Protein 3A3J (pdb70)

Sequence (344 aa):
GVTPPQITAQTYVLMDYNSGAILTALNPDQRQYPASLTKMMTSYVVGVALKQGKIHNTDMVTIGESAWGRNFPDSSKMFLDLNTQVSVADLNRGVIVVSGNDATVALAEHISGNVPNFVETMNKYVQQFGLKNTNFTTPHGLDDPNQYSSARDMAIIGAHIIRDLPEEYKIYSEKDFTFNKIKQPNRNGLLWDKTINVDGMKTGHTSQAGYNLVASATTSNNMRLISVVMGVPTYKGREVESKKLLQWGFANFETFKTLEAGKEISEQRVYYGDKNSVKLGAFMDHFITIPKGKQSEVKARYELADKNLQAPLAKGQVIGKVVYALDGKDIASANLQVMNDVGE

InterPro domains:
  IPR001967 Peptidase S11, D-alanyl-D-alanine carboxypeptidase A, N-terminal [PF00768] (29-262)
  IPR012338 Beta-lactamase/transpeptidase-like [G3DSA:3.40.710.10] (15-281)
  IPR012338 Beta-lactamase/transpeptidase-like [SSF56601] (1-282)
  IPR012907 Peptidase S11, D-Ala-D-Ala carboxypeptidase A, C-terminal [PF07943] (282-372)
  IPR012907 Peptidase S11, D-Ala-D-Ala carboxypeptidase A, C-terminal [SM00936] (282-373)
  IPR015956 Penicillin-binding protein, C-terminal domain superfamily [SSF69189] (282-375)
  IPR018044 Peptidase S11, D-alanyl-D-alanine carboxypeptidase A [PR00725] (64-75)
  IPR018044 Peptidase S11, D-alanyl-D-alanine carboxypeptidase A [PR00725] (120-137)
  IPR018044 Peptidase S11, D-alanyl-D-alanine carboxypeptidase A [PR00725] (147-160)
  IPR037167 D-Ala-D-Ala carboxypeptidase, C-terminal domain superfamily [G3DSA:2.60.410.10] (282-372)

Radius of gyration: 23.11 Å; Cα contacts (8 Å, |Δi|>4): 792; chains: 1; bounding box: 43×48×71 Å

B-factor: mean 35.83, std 10.32, range [15.04, 71.47]

Foldseek 3Di:
DDDDDDFQFQWKWKAWLFFRHTPDIDPQQDKDQCFQLLLLLLLVLVLVCCVVVVFHQAAWFAQAVVLALVVVPPDWAQHDHHGGTHGNVQLSLCCFQTVHQSSSQSVLCVRQVGWQRSLVVSVVVCVVLPADRAHDDGSRRDGDPRGIHGNSSSQSSVSCCVVVRVPSLQSFLAQWDADPNDIGGRLLCCSVVPVFAKSYDHWGADPVAGIKGWIWTADPVGGIMIMIGHRRHDSVSRNVSRVSNVCCQVVWKDKAKPAAALDFDDKFAEPDWDDGIFTKGHNHIHMDMGTPPQPVQKDKDWDFVDPGHYDQFDAFAFRTKIFIDGPPHTGDMDTMGTHHGIHD

Secondary structure (DSSP, 8-state):
--PPPP--SSEEEEEETTT--EEEEESTTS-B--GGGHHHHHHHHHHHHHHTTSS-TT-EEE--TTT-GGG-TTS----PPTT-EEEHHHHHHHHHHH--HHHHHHHHHHHHSSHHHHHHHHHHHHHHTT-SS-B-SSSS----TT-BB-HHHHHHHHHHHHHH-HHHHGGGG--EEEETTEEEE-S-GGGG-TTSEEEEEEEEEETTTEEEEEEEEE-TT--EEEEEEEEESSHHHHHHHHHHHHHHHHHHEEEEEEE-TT-EEEEEEEESSSSSEEEEE-SS-EEEEEETT-TTT-EEEEEESSSSEES-B-TT-EEEEEEEEETTEEEEEEEEEE-S-B--

Structure (mmCIF, N/CA/C/O backbone):
data_3A3J
#
_entry.id   3A3J
#
_cell.length_a   41.115
_cell.length_b   52.694
_cell.length_c   201.489
_cell.angle_alpha   90.00
_cell.angle_beta   90.00
_cell.angle_gamma   90.00
#
_symmetry.space_group_name_H-M   'P 21 21 21'
#
loop_
_entity.id
_entity.type
_entity.pdbx_description
1 polymer PBP5
2 non-polymer 'SULFATE ION'
3 water water
#
loop_
_atom_site.group_PDB
_atom_site.id
_atom_site.type_symbol
_atom_site.label_atom_id
_atom_site.label_alt_id
_atom_site.label_comp_id
_atom_site.label_asym_id
_atom_site.label_entity_id
_atom_site.label_seq_id
_atom_site.pdbx_PDB_ins_code
_atom_site.Cartn_x
_atom_site.Cartn_y
_atom_site.Cartn_z
_atom_site.occupancy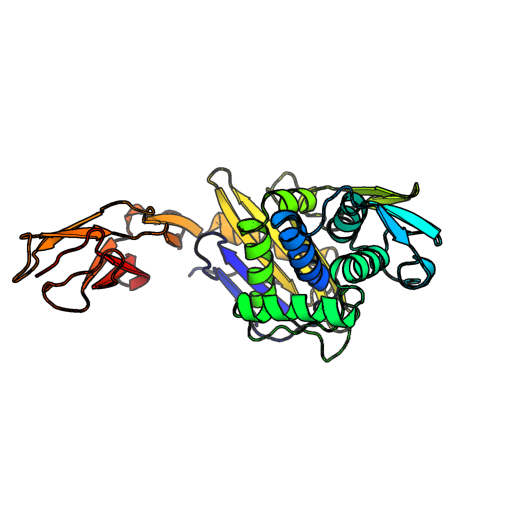
_atom_site.B_iso_or_equiv
_atom_site.auth_seq_id
_atom_site.auth_comp_id
_atom_site.auth_asym_id
_atom_site.auth_atom_id
_atom_site.pdbx_PDB_model_num
ATOM 1 N N . GLY A 1 1 ? 16.039 45.872 42.120 1.00 70.69 30 GLY A N 1
ATOM 2 C CA . GLY A 1 1 ? 16.107 45.348 40.725 1.00 70.19 30 GLY A CA 1
ATOM 3 C C . GLY A 1 1 ? 14.803 44.648 40.375 1.00 70.37 30 GLY A C 1
ATOM 4 O O . GLY A 1 1 ? 14.404 43.687 41.051 1.00 70.97 30 GLY A O 1
ATOM 5 N N . VAL A 1 2 ? 14.125 45.131 39.327 1.00 69.45 31 VAL A N 1
ATOM 6 C CA . VAL A 1 2 ? 12.876 44.533 38.866 1.00 68.07 31 VAL A CA 1
ATOM 7 C C . VAL A 1 2 ? 13.212 43.406 37.910 1.00 67.59 31 VAL A C 1
ATOM 8 O O . VAL A 1 2 ? 14.374 42.987 37.832 1.00 68.16 31 VAL A O 1
ATOM 12 N N . THR A 1 3 ? 12.212 42.907 37.185 1.00 66.03 32 THR A N 1
ATOM 13 C CA . THR A 1 3 ? 12.425 41.774 36.283 1.00 65.26 32 THR A CA 1
ATOM 14 C C . THR A 1 3 ? 13.251 42.171 35.059 1.00 64.06 32 THR A C 1
ATOM 15 O O . THR A 1 3 ? 12.867 43.057 34.297 1.00 64.48 32 THR A O 1
ATOM 19 N N . PRO A 1 4 ? 14.409 41.529 34.891 1.00 62.60 33 PRO A N 1
ATOM 20 C CA . PRO A 1 4 ? 15.200 41.617 33.655 1.00 61.41 33 PRO A CA 1
ATOM 21 C C . PRO A 1 4 ? 14.462 40.962 32.468 1.00 59.19 33 PRO A C 1
ATOM 22 O O . PRO A 1 4 ? 13.737 39.981 32.667 1.00 59.24 33 PRO A O 1
ATOM 26 N N . PRO A 1 5 ? 14.643 41.476 31.234 1.00 57.02 34 PRO A N 1
ATOM 27 C CA . PRO A 1 5 ? 13.917 40.803 30.176 1.00 54.82 34 PRO A CA 1
ATOM 28 C C . PRO A 1 5 ? 14.555 39.468 29.883 1.00 52.71 34 PRO A C 1
ATOM 29 O O . PRO A 1 5 ? 15.659 39.171 30.338 1.00 51.90 34 PRO A O 1
ATOM 33 N N . GLN A 1 6 ? 13.824 38.651 29.154 1.00 51.24 35 GLN A N 1
ATOM 34 C CA . GLN A 1 6 ? 14.329 37.387 28.709 1.00 50.56 35 GLN A CA 1
ATOM 35 C C . GLN A 1 6 ? 14.958 37.589 27.325 1.00 48.27 35 GLN A C 1
ATOM 36 O O . GLN A 1 6 ? 14.288 38.025 26.403 1.00 48.37 35 GLN A O 1
ATOM 42 N N . ILE A 1 7 ? 16.243 37.254 27.192 1.00 46.19 36 ILE A N 1
ATOM 43 C CA . ILE A 1 7 ? 17.084 37.683 26.060 1.00 42.69 36 ILE A CA 1
ATOM 44 C C . ILE A 1 7 ? 17.602 36.441 25.415 1.00 42.06 36 ILE A C 1
ATOM 45 O O . ILE A 1 7 ? 18.099 35.561 26.107 1.00 41.00 36 ILE A O 1
ATOM 50 N N . THR A 1 8 ? 17.452 36.339 24.103 1.00 40.70 37 THR A N 1
ATOM 51 C CA . THR A 1 8 ? 17.969 35.202 23.363 1.00 40.78 37 THR A CA 1
ATOM 52 C C . THR A 1 8 ? 19.404 35.500 22.950 1.00 40.06 37 THR A C 1
ATOM 53 O O . THR A 1 8 ? 19.626 36.149 21.910 1.00 40.89 37 THR A O 1
ATOM 57 N N . ALA A 1 9 ? 20.382 35.090 23.746 1.00 37.79 38 ALA A N 1
ATOM 58 C CA . ALA A 1 9 ? 21.778 35.376 23.389 1.00 37.17 38 ALA A CA 1
ATOM 59 C C . ALA A 1 9 ? 22.658 34.628 24.335 1.00 36.09 38 ALA A C 1
ATOM 60 O O . ALA A 1 9 ? 22.299 34.442 25.484 1.00 36.36 38 ALA A O 1
ATOM 62 N N . GLN A 1 10 ? 23.832 34.222 23.885 1.00 34.91 39 GLN A N 1
ATOM 63 C CA . GLN A 1 10 ? 24.686 33.426 24.736 1.00 33.80 39 GLN A CA 1
ATOM 64 C C . GLN A 1 10 ? 25.204 34.292 25.855 1.00 33.25 39 GLN A C 1
ATOM 65 O O . GLN A 1 10 ? 25.349 33.828 26.977 1.00 34.47 39 GLN A O 1
ATOM 71 N N . THR A 1 11 ? 25.416 35.578 25.578 1.00 30.74 40 THR A N 1
ATOM 72 C CA . THR A 1 11 ? 26.104 36.462 26.486 1.00 29.47 40 THR A CA 1
ATOM 73 C C . THR A 1 11 ? 25.546 37.821 26.163 1.00 28.93 40 THR A C 1
ATOM 74 O O . THR A 1 11 ? 25.189 38.034 25.011 1.00 28.86 40 THR A O 1
ATOM 78 N N . TYR A 1 12 ? 25.496 38.742 27.137 1.00 28.19 41 TYR A N 1
ATOM 79 C CA . TYR A 1 12 ? 25.108 40.095 26.897 1.00 29.24 41 TYR A CA 1
ATOM 80 C C . TYR A 1 12 ? 25.322 40.995 28.090 1.00 30.12 41 TYR A C 1
ATOM 81 O O . TYR A 1 12 ? 25.454 40.548 29.235 1.00 31.29 41 TYR A O 1
ATOM 90 N N . VAL A 1 13 ? 25.321 42.282 27.859 1.00 30.02 42 VAL A N 1
ATOM 91 C CA . VAL A 1 13 ? 25.485 43.161 28.971 1.00 31.53 42 VAL A CA 1
ATOM 92 C C . VAL A 1 13 ? 24.716 44.403 28.568 1.00 30.94 42 VAL A C 1
ATOM 93 O O . VAL A 1 13 ? 24.621 44.688 27.359 1.00 28.61 42 VAL A O 1
ATOM 97 N N . LEU A 1 14 ? 24.140 45.119 29.549 1.00 29.46 43 LEU A N 1
ATOM 98 C CA . LEU A 1 14 ? 23.585 46.428 29.287 1.00 29.21 43 LEU A CA 1
ATOM 99 C C . LEU A 1 14 ? 24.219 47.342 30.339 1.00 31.17 43 LEU A C 1
ATOM 100 O O . LEU A 1 14 ? 24.324 46.927 31.514 1.00 31.82 43 LEU A O 1
ATOM 105 N N . MET A 1 15 ? 24.589 48.579 29.995 1.00 30.75 44 MET A N 1
ATOM 106 C CA . MET A 1 15 ? 25.351 49.373 30.946 1.00 31.09 44 MET A CA 1
ATOM 107 C C . MET A 1 15 ? 25.045 50.826 30.668 1.00 30.87 44 MET A C 1
ATOM 108 O O . MET A 1 15 ? 24.938 51.202 29.515 1.00 32.98 44 MET A O 1
ATOM 113 N N . ASP A 1 16 ? 24.875 51.643 31.697 1.00 29.49 45 ASP A N 1
ATOM 114 C CA . ASP A 1 16 ? 24.734 53.072 31.537 1.00 29.94 45 ASP A CA 1
ATOM 115 C C . ASP A 1 16 ? 26.098 53.645 31.197 1.00 31.02 45 ASP A C 1
ATOM 116 O O . ASP A 1 16 ? 27.084 53.384 31.902 1.00 29.46 45 ASP A O 1
ATOM 121 N N . TYR A 1 17 ? 26.149 54.445 30.138 1.00 31.40 46 TYR A N 1
ATOM 122 C CA . TYR A 1 17 ? 27.423 55.003 29.656 1.00 30.53 46 TYR A CA 1
ATOM 123 C C . TYR A 1 17 ? 28.001 55.943 30.737 1.00 32.45 46 TYR A C 1
ATOM 124 O O . TYR A 1 17 ? 29.220 56.091 30.895 1.00 32.27 46 TYR A O 1
ATOM 133 N N . ASN A 1 18 ? 27.120 56.619 31.466 1.00 33.47 47 ASN A N 1
ATOM 134 C CA . ASN A 1 18 ? 27.602 57.768 32.202 1.00 33.97 47 ASN A CA 1
ATOM 135 C C . ASN A 1 18 ? 28.088 57.387 33.556 1.00 34.23 47 ASN A C 1
ATOM 136 O O . ASN A 1 18 ? 28.986 57.999 34.049 1.00 35.02 47 ASN A O 1
ATOM 141 N N . SER A 1 19 ? 27.584 56.298 34.095 1.00 35.35 48 SER A N 1
ATOM 142 C CA . SER A 1 19 ? 27.859 55.920 35.465 1.00 36.41 48 SER A CA 1
ATOM 143 C C . SER A 1 19 ? 28.601 54.605 35.501 1.00 37.30 48 SER A C 1
ATOM 144 O O . SER A 1 19 ? 29.227 54.273 36.517 1.00 35.85 48 SER A O 1
ATOM 147 N N . GLY A 1 20 ? 28.514 53.846 34.390 1.00 37.23 49 GLY A N 1
ATOM 148 C CA . GLY A 1 20 ? 29.275 52.614 34.208 1.00 35.66 49 GLY A CA 1
ATOM 149 C C . GLY A 1 20 ? 28.563 51.468 34.859 1.00 37.28 49 GLY A C 1
ATOM 150 O O . GLY A 1 20 ? 29.065 50.356 34.903 1.00 38.34 49 GLY A O 1
ATOM 151 N N . ALA A 1 21 ? 27.360 51.696 35.368 1.00 37.58 50 ALA A N 1
ATOM 152 C CA . ALA A 1 21 ? 26.691 50.592 36.088 1.00 38.03 50 ALA A CA 1
ATOM 153 C C . ALA A 1 21 ? 26.110 49.541 35.118 1.00 38.52 50 ALA A C 1
ATOM 154 O O . ALA A 1 21 ? 25.527 49.876 34.088 1.00 37.23 50 ALA A O 1
ATOM 156 N N . ILE A 1 22 ? 26.244 48.276 35.453 1.00 39.70 51 ILE A N 1
ATOM 157 C CA . ILE A 1 22 ? 25.628 47.217 34.657 1.00 40.11 51 ILE A CA 1
ATOM 158 C C . ILE A 1 22 ? 24.180 46.991 35.087 1.00 40.85 51 ILE A C 1
ATOM 159 O O . ILE A 1 22 ? 23.932 46.495 36.169 1.00 41.12 51 ILE A O 1
ATOM 164 N N . LEU A 1 23 ? 23.220 47.371 34.252 1.00 40.85 52 LEU A N 1
ATOM 165 C CA . LEU A 1 23 ? 21.821 47.244 34.590 1.00 39.97 52 LEU A CA 1
ATOM 166 C C . LEU A 1 23 ? 21.320 45.809 34.545 1.00 40.85 52 LEU A C 1
ATOM 167 O O . LEU A 1 23 ? 20.460 45.435 35.334 1.00 40.22 52 LEU A O 1
ATOM 172 N N . THR A 1 24 ? 21.825 45.000 33.613 1.00 40.01 53 THR A N 1
ATOM 173 C CA . THR A 1 24 ? 21.484 43.559 33.563 1.00 38.12 53 THR A CA 1
ATOM 174 C C . THR A 1 24 ? 22.618 42.832 32.786 1.00 37.75 53 THR A C 1
ATOM 175 O O . THR A 1 24 ? 23.373 43.506 32.157 1.00 37.16 53 THR A O 1
ATOM 179 N N . ALA A 1 25 ? 22.802 41.506 32.918 1.00 36.92 54 ALA A N 1
ATOM 180 C CA . ALA A 1 25 ? 23.899 40.810 32.249 1.00 36.16 54 ALA A CA 1
ATOM 181 C C . ALA A 1 25 ? 23.685 39.292 32.272 1.00 35.54 54 ALA A C 1
ATOM 182 O O . ALA A 1 25 ? 23.010 38.772 33.150 1.00 36.33 54 ALA A O 1
ATOM 184 N N . LEU A 1 26 ? 24.249 38.593 31.293 1.00 34.32 55 LEU A N 1
ATOM 185 C CA . LEU A 1 26 ? 24.351 37.136 31.286 1.00 33.93 55 LEU A CA 1
ATOM 186 C C . LEU A 1 26 ? 25.770 36.794 30.788 1.00 34.04 55 LEU A C 1
ATOM 187 O O . LEU A 1 26 ? 26.145 37.227 29.704 1.00 34.84 55 LEU A O 1
ATOM 192 N N . ASN A 1 27 ? 26.564 36.084 31.598 1.00 34.93 56 ASN A N 1
ATOM 193 C CA . ASN A 1 27 ? 27.969 35.738 31.330 1.00 34.06 56 ASN A CA 1
ATOM 194 C C . ASN A 1 27 ? 28.755 36.895 30.747 1.00 32.71 56 ASN A C 1
ATOM 195 O O . ASN A 1 27 ? 29.339 36.762 29.699 1.00 33.03 56 ASN A O 1
ATOM 200 N N . PRO A 1 28 ? 28.778 38.020 31.445 1.00 32.17 57 PRO A N 1
ATOM 201 C CA . PRO A 1 28 ? 29.354 39.213 30.881 1.00 31.50 57 PRO A CA 1
ATOM 202 C C . PRO A 1 28 ? 30.864 39.070 30.636 1.00 32.47 57 PRO A C 1
ATOM 203 O O . PRO A 1 28 ? 31.425 39.869 29.879 1.00 32.24 57 PRO A O 1
ATOM 207 N N . ASP A 1 29 ? 31.512 38.141 31.361 1.00 33.35 58 ASP A N 1
ATOM 208 C CA . ASP A 1 29 ? 32.980 37.976 31.366 1.00 32.81 58 ASP A CA 1
ATOM 209 C C . ASP A 1 29 ? 33.330 36.679 30.650 1.00 33.28 58 ASP A C 1
ATOM 210 O O . ASP A 1 29 ? 34.480 36.365 30.450 1.00 32.03 58 ASP A O 1
ATOM 215 N N . GLN A 1 30 ? 32.339 35.945 30.177 1.00 34.61 59 GLN A N 1
ATOM 216 C CA . GLN A 1 30 ? 32.668 34.759 29.363 1.00 36.05 59 GLN A CA 1
ATOM 217 C C . GLN A 1 30 ? 33.341 35.138 28.015 1.00 35.90 59 GLN A C 1
ATOM 218 O O . GLN A 1 30 ? 32.925 36.084 27.329 1.00 35.10 59 GLN A O 1
ATOM 224 N N . ARG A 1 31 ? 34.405 34.433 27.670 1.00 34.14 60 ARG A N 1
ATOM 225 C CA . ARG A 1 31 ? 35.161 34.754 26.441 1.00 34.88 60 ARG A CA 1
ATOM 226 C C . ARG A 1 31 ? 34.428 34.315 25.142 1.00 33.36 60 ARG A C 1
ATOM 227 O O . ARG A 1 31 ? 33.888 33.205 25.045 1.00 33.69 60 ARG A O 1
ATOM 235 N N . GLN A 1 32 ? 34.435 35.209 24.165 1.00 31.76 61 GLN A N 1
ATOM 236 C CA . GLN A 1 32 ? 33.719 35.041 22.943 1.00 31.41 61 GLN A CA 1
ATOM 237 C C . GLN A 1 32 ? 34.613 35.494 21.794 1.00 30.89 61 GLN A C 1
ATOM 238 O O . GLN A 1 32 ? 35.428 36.420 21.945 1.00 29.99 61 GLN A O 1
ATOM 244 N N . TYR A 1 33 ? 34.441 34.856 20.635 1.00 30.67 62 TYR A N 1
ATOM 245 C CA . TYR A 1 33 ? 35.103 35.319 19.399 1.00 30.48 62 TYR A CA 1
ATOM 246 C C . TYR A 1 33 ? 34.532 36.661 19.010 1.00 29.67 62 TYR A C 1
ATOM 247 O O . TYR A 1 33 ? 33.339 36.763 18.803 1.00 30.12 62 TYR A O 1
ATOM 256 N N . PRO A 1 34 ? 35.364 37.714 18.923 1.00 29.77 63 PRO A N 1
ATOM 257 C CA . PRO A 1 34 ? 34.744 39.037 18.706 1.00 28.49 63 PRO A CA 1
ATOM 258 C C . PRO A 1 34 ? 34.297 39.296 17.265 1.00 28.14 63 PRO A C 1
ATOM 259 O O . PRO A 1 34 ? 33.406 40.156 17.042 1.00 27.96 63 PRO A O 1
ATOM 263 N N . ALA A 1 35 ? 34.942 38.630 16.297 1.00 26.04 64 ALA A N 1
ATOM 264 C CA . ALA A 1 35 ? 34.503 38.705 14.893 1.00 25.12 64 ALA A CA 1
ATOM 265 C C . ALA A 1 35 ? 34.616 40.190 14.582 1.00 24.31 64 ALA A C 1
ATOM 266 O O . ALA A 1 35 ? 35.562 40.802 15.072 1.00 25.50 64 ALA A O 1
ATOM 268 N N . SER A 1 36 ? 33.746 40.784 13.753 1.00 23.09 65 SER A N 1
ATOM 269 C CA . SER A 1 36 ? 33.942 42.207 13.461 1.00 22.39 65 SER A CA 1
ATOM 270 C C . SER A 1 36 ? 33.868 43.233 14.628 1.00 22.25 65 SER A C 1
ATOM 271 O O . SER A 1 36 ? 34.111 44.435 14.417 1.00 22.66 65 SER A O 1
ATOM 274 N N . LEU A 1 37 ? 33.546 42.824 15.858 1.00 21.01 66 LEU A N 1
ATOM 275 C CA . LEU A 1 37 ? 33.555 43.890 16.946 1.00 20.92 66 LEU A CA 1
ATOM 276 C C . LEU A 1 37 ? 35.038 44.249 17.183 1.00 22.16 66 LEU A C 1
ATOM 277 O O . LEU A 1 37 ? 35.400 45.374 17.668 1.00 22.43 66 LEU A O 1
ATOM 282 N N . THR A 1 38 ? 35.929 43.339 16.727 1.00 21.24 67 THR A N 1
ATOM 283 C CA . THR A 1 38 ? 37.397 43.659 16.738 1.00 20.27 67 THR A CA 1
ATOM 284 C C . THR A 1 38 ? 37.677 45.008 16.121 1.00 20.59 67 THR A C 1
ATOM 285 O O . THR A 1 38 ? 38.574 45.779 16.610 1.00 20.70 67 THR A O 1
ATOM 289 N N . LYS A 1 39 ? 36.933 45.331 15.045 1.00 19.70 68 LYS A N 1
ATOM 290 C CA . LYS A 1 39 ? 37.133 46.655 14.360 1.00 20.06 68 LYS A CA 1
ATOM 291 C C . LYS A 1 39 ? 36.898 47.901 15.201 1.00 19.82 68 LYS A C 1
ATOM 292 O O . LYS A 1 39 ? 37.306 49.028 14.819 1.00 20.01 68 LYS A O 1
ATOM 298 N N . MET A 1 40 ? 36.129 47.748 16.273 1.00 20.33 69 MET A N 1
ATOM 299 C CA . MET A 1 40 ? 35.985 48.861 17.239 1.00 21.76 69 MET A CA 1
ATOM 300 C C . MET A 1 40 ? 37.359 49.253 17.859 1.00 18.87 69 MET A C 1
ATOM 301 O O . MET A 1 40 ? 37.694 50.407 17.884 1.00 18.85 69 MET A O 1
ATOM 306 N N . MET A 1 41 ? 38.121 48.269 18.321 1.00 18.83 70 MET A N 1
ATOM 307 C CA . MET A 1 41 ? 39.514 48.541 18.811 1.00 22.26 70 MET A CA 1
ATOM 308 C C . MET A 1 41 ? 40.398 49.123 17.706 1.00 21.35 70 MET A C 1
ATOM 309 O O . MET A 1 41 ? 41.058 50.171 17.857 1.00 22.37 70 MET A O 1
ATOM 314 N N . THR A 1 42 ? 40.350 48.499 16.536 1.00 23.18 71 THR A N 1
ATOM 315 C CA . THR A 1 42 ? 41.095 49.076 15.366 1.00 19.98 71 THR A CA 1
ATOM 316 C C . THR A 1 42 ? 40.778 50.535 15.127 1.00 22.38 71 THR A C 1
ATOM 317 O O . THR A 1 42 ? 41.673 51.374 14.911 1.00 21.02 71 THR A O 1
ATOM 321 N N . SER A 1 43 ? 39.480 50.875 15.109 1.00 23.68 72 SER A N 1
ATOM 322 C CA . SER A 1 43 ? 39.097 52.307 14.944 1.00 24.56 72 SER A CA 1
ATOM 323 C C . SER A 1 43 ? 39.488 53.172 16.152 1.00 22.72 72 SER A C 1
ATOM 324 O O . SER A 1 43 ? 39.715 54.366 16.013 1.00 23.20 72 SER A O 1
ATOM 327 N N . TYR A 1 44 ? 39.481 52.583 17.338 1.00 23.39 73 TYR A N 1
ATOM 328 C CA . TYR A 1 44 ? 40.001 53.287 18.528 1.00 23.97 73 TYR A CA 1
ATOM 329 C C . TYR A 1 44 ? 41.486 53.731 18.273 1.00 24.35 73 TYR A C 1
ATOM 330 O O . TYR A 1 44 ? 41.796 54.945 18.250 1.00 25.14 73 TYR A O 1
ATOM 339 N N . VAL A 1 45 ? 42.350 52.767 17.929 1.00 24.59 74 VAL A N 1
ATOM 340 C CA . VAL A 1 45 ? 43.797 53.104 17.527 1.00 22.87 74 VAL A CA 1
ATOM 341 C C . VAL A 1 45 ? 43.849 54.196 16.472 1.00 24.17 74 VAL A C 1
ATOM 342 O O . VAL A 1 45 ? 44.462 55.226 16.687 1.00 22.95 74 VAL A O 1
ATOM 346 N N . VAL A 1 46 ? 43.101 54.020 15.366 1.00 25.18 75 VAL A N 1
ATOM 347 C CA . VAL A 1 46 ? 43.080 55.021 14.282 1.00 25.90 75 VAL A CA 1
ATOM 348 C C . VAL A 1 46 ? 42.592 56.354 14.823 1.00 26.69 75 VAL A C 1
ATOM 349 O O . VAL A 1 46 ? 43.142 57.422 14.525 1.00 27.96 75 VAL A O 1
ATOM 353 N N . GLY A 1 47 ? 41.532 56.318 15.619 1.00 27.16 76 GLY A N 1
ATOM 354 C CA . GLY A 1 47 ? 40.986 57.596 16.077 1.00 27.45 76 GLY A CA 1
ATOM 355 C C . GLY A 1 47 ? 41.917 58.337 17.040 1.00 27.00 76 GLY A C 1
ATOM 356 O O . GLY A 1 47 ? 42.093 59.541 16.954 1.00 24.45 76 GLY A O 1
ATOM 357 N N . VAL A 1 48 ? 42.547 57.608 17.941 1.00 28.87 77 VAL A N 1
ATOM 358 C CA . VAL A 1 48 ? 43.589 58.265 18.778 1.00 31.47 77 VAL A CA 1
ATOM 359 C C . VAL A 1 48 ? 44.782 58.801 17.959 1.00 32.66 77 VAL A C 1
ATOM 360 O O . VAL A 1 48 ? 45.278 59.923 18.188 1.00 33.59 77 VAL A O 1
ATOM 364 N N . ALA A 1 49 ? 45.226 58.027 16.970 1.00 33.02 78 ALA A N 1
ATOM 365 C CA . ALA A 1 49 ? 46.316 58.492 16.129 1.00 31.68 78 ALA A CA 1
ATOM 366 C C . ALA A 1 49 ? 45.946 59.791 15.395 1.00 31.73 78 ALA A C 1
ATOM 367 O O . ALA A 1 49 ? 46.786 60.693 15.308 1.00 31.30 78 ALA A O 1
ATOM 369 N N . LEU A 1 50 ? 44.709 59.891 14.878 1.00 30.15 79 LEU A N 1
ATOM 370 C CA . LEU A 1 50 ? 44.207 61.144 14.286 1.00 31.05 79 LEU A CA 1
ATOM 371 C C . LEU A 1 50 ? 44.103 62.260 15.317 1.00 32.15 79 LEU A C 1
ATOM 372 O O . LEU A 1 50 ? 44.357 63.410 15.020 1.00 32.77 79 LEU A O 1
ATOM 377 N N . LYS A 1 51 ? 43.658 61.916 16.521 1.00 33.97 80 LYS A N 1
ATOM 378 C CA . LYS A 1 51 ? 43.508 62.907 17.566 1.00 34.82 80 LYS A CA 1
ATOM 379 C C . LYS A 1 51 ? 44.872 63.470 17.977 1.00 35.87 80 LYS A C 1
ATOM 380 O O . LYS A 1 51 ? 45.021 64.679 18.172 1.00 35.30 80 LYS A O 1
ATOM 386 N N . GLN A 1 52 ? 45.881 62.598 18.101 1.00 35.04 81 GLN A N 1
ATOM 387 C CA . GLN A 1 52 ? 47.218 63.080 18.453 1.00 34.32 81 GLN A CA 1
ATOM 388 C C . GLN A 1 52 ? 48.017 63.678 17.334 1.00 35.64 81 GLN A C 1
ATOM 389 O O . GLN A 1 52 ? 49.164 63.993 17.565 1.00 37.27 81 GLN A O 1
ATOM 395 N N . GLY A 1 53 ? 47.466 63.790 16.123 1.00 36.40 82 GLY A N 1
ATOM 396 C CA . GLY A 1 53 ? 48.210 64.367 14.976 1.00 37.26 82 GLY A CA 1
ATOM 397 C C . GLY A 1 53 ? 49.280 63.464 14.336 1.00 38.04 82 GLY A C 1
ATOM 398 O O . GLY A 1 53 ? 50.041 63.900 13.478 1.00 39.86 82 GLY A O 1
ATOM 399 N N . LYS A 1 54 ? 49.324 62.196 14.710 1.00 36.58 83 LYS A N 1
ATOM 400 C CA . LYS A 1 54 ? 50.312 61.276 14.183 1.00 35.17 83 LYS A CA 1
ATOM 401 C C . LYS A 1 54 ? 49.929 60.770 12.792 1.00 35.54 83 LYS A C 1
ATOM 402 O O . LYS A 1 54 ? 50.759 60.198 12.085 1.00 33.40 83 LYS A O 1
ATOM 408 N N . ILE A 1 55 ? 48.670 60.960 12.391 1.00 33.76 84 ILE A N 1
ATOM 409 C CA . ILE A 1 55 ? 48.312 60.688 11.027 1.00 32.40 84 ILE A CA 1
ATOM 410 C C . ILE A 1 55 ? 47.241 61.730 10.807 1.00 33.78 84 ILE A C 1
ATOM 411 O O . ILE A 1 55 ? 46.771 62.354 11.778 1.00 33.32 84 ILE A O 1
ATOM 416 N N . HIS A 1 56 ? 46.889 61.939 9.545 1.00 33.96 85 HIS A N 1
ATOM 417 C CA . HIS A 1 56 ? 45.890 62.925 9.154 1.00 34.63 85 HIS A CA 1
ATOM 418 C C . HIS A 1 56 ? 44.885 62.266 8.265 1.00 34.74 85 HIS A C 1
ATOM 419 O O . HIS A 1 56 ? 45.215 61.305 7.600 1.00 34.10 85 HIS A O 1
ATOM 426 N N . ASN A 1 57 ? 43.626 62.708 8.321 1.00 36.18 86 ASN A N 1
ATOM 427 C CA . ASN A 1 57 ? 42.627 62.133 7.429 1.00 36.46 86 ASN A CA 1
ATOM 428 C C . ASN A 1 57 ? 43.015 62.264 5.954 1.00 37.07 86 ASN A C 1
ATOM 429 O O . ASN A 1 57 ? 42.570 61.503 5.110 1.00 38.03 86 ASN A O 1
ATOM 434 N N . THR A 1 58 ? 43.763 63.295 5.630 1.00 37.74 87 THR A N 1
ATOM 435 C CA . THR A 1 58 ? 44.183 63.497 4.252 1.00 38.37 87 THR A CA 1
ATOM 436 C C . THR A 1 58 ? 45.391 62.629 3.867 1.00 38.28 87 THR A C 1
ATOM 437 O O . THR A 1 58 ? 45.783 62.606 2.697 1.00 38.71 87 THR A O 1
ATOM 441 N N . ASP A 1 59 ? 45.959 61.855 4.784 1.00 35.83 88 ASP A N 1
ATOM 442 C CA . ASP A 1 59 ? 47.002 60.965 4.286 1.00 35.05 88 ASP A CA 1
ATOM 443 C C . ASP A 1 59 ? 46.484 60.082 3.136 1.00 33.90 88 ASP A C 1
ATOM 444 O O . ASP A 1 59 ? 45.445 59.487 3.241 1.00 34.17 88 ASP A O 1
ATOM 449 N N . MET A 1 60 ? 47.240 60.009 2.048 1.00 33.90 89 MET A N 1
ATOM 450 C CA . MET A 1 60 ? 46.924 59.128 0.908 1.00 33.21 89 MET A CA 1
ATOM 451 C C . MET A 1 60 ? 47.741 57.898 1.148 1.00 32.63 89 MET A C 1
ATOM 452 O O . MET A 1 60 ? 48.968 58.000 1.320 1.00 33.38 89 MET A O 1
ATOM 457 N N . VAL A 1 61 ? 47.084 56.751 1.227 1.00 30.77 90 VAL A N 1
ATOM 458 C CA . VAL A 1 61 ? 47.749 55.511 1.528 1.00 29.86 90 VAL A CA 1
ATOM 459 C C . VAL A 1 61 ? 47.767 54.652 0.255 1.00 30.69 90 VAL A C 1
ATOM 460 O O . VAL A 1 61 ? 46.723 54.500 -0.407 1.00 29.28 90 VAL A O 1
ATOM 464 N N . THR A 1 62 ? 48.916 54.038 -0.053 1.00 30.54 91 THR A N 1
ATOM 465 C CA . THR A 1 62 ? 49.060 53.216 -1.288 1.00 30.17 91 THR A CA 1
ATOM 466 C C . THR A 1 62 ? 48.584 51.835 -1.080 1.00 28.35 91 THR A C 1
ATOM 467 O O . THR A 1 62 ? 49.019 51.202 -0.173 1.00 27.99 91 THR A O 1
ATOM 471 N N . ILE A 1 63 ? 47.679 51.344 -1.904 1.00 28.68 92 ILE A N 1
ATOM 472 C CA . ILE A 1 63 ? 47.220 49.987 -1.728 1.00 26.96 92 ILE A CA 1
ATOM 473 C C . ILE A 1 63 ? 48.200 49.024 -2.469 1.00 28.58 92 ILE A C 1
ATOM 474 O O . ILE A 1 63 ? 48.393 49.144 -3.683 1.00 29.66 92 ILE A O 1
ATOM 479 N N . GLY A 1 64 ? 48.749 48.023 -1.800 1.00 28.82 93 GLY A N 1
ATOM 480 C CA . GLY A 1 64 ? 49.653 47.091 -2.471 1.00 29.65 93 GLY A CA 1
ATOM 481 C C . GLY A 1 64 ? 49.062 45.752 -2.195 1.00 30.02 93 GLY A C 1
ATOM 482 O O . GLY A 1 64 ? 47.943 45.699 -1.677 1.00 31.05 93 GLY A O 1
ATOM 483 N N . GLU A 1 65 ? 49.742 44.668 -2.539 1.00 29.26 94 GLU A N 1
ATOM 484 C CA . GLU A 1 65 ? 49.095 43.334 -2.411 1.00 31.13 94 GLU A CA 1
ATOM 485 C C . GLU A 1 65 ? 48.475 42.918 -1.018 1.00 31.56 94 GLU A C 1
ATOM 486 O O . GLU A 1 65 ? 47.626 42.028 -0.956 1.00 31.87 94 GLU A O 1
ATOM 492 N N . SER A 1 66 ? 48.896 43.481 0.100 1.00 31.78 95 SER A N 1
ATOM 493 C CA . SER A 1 66 ? 48.342 42.934 1.387 1.00 32.43 95 SER A CA 1
ATOM 494 C C . SER A 1 66 ? 47.034 43.672 1.755 1.00 32.01 95 SER A C 1
ATOM 495 O O . SER A 1 66 ? 46.174 43.112 2.368 1.00 33.64 95 SER A O 1
ATOM 498 N N . ALA A 1 67 ? 46.870 44.906 1.308 1.00 31.26 96 ALA A N 1
ATOM 499 C CA . ALA A 1 67 ? 45.612 45.632 1.498 1.00 31.75 96 ALA A CA 1
ATOM 500 C C . ALA A 1 67 ? 44.572 45.416 0.361 1.00 31.26 96 ALA A C 1
ATOM 501 O O . ALA A 1 67 ? 43.430 45.849 0.458 1.00 30.12 96 ALA A O 1
ATOM 503 N N . TRP A 1 68 ? 44.971 44.703 -0.684 1.00 30.56 97 TRP A N 1
ATOM 504 C CA . TRP A 1 68 ? 44.173 44.509 -1.881 1.00 30.45 97 TRP A CA 1
ATOM 505 C C . TRP A 1 68 ? 42.870 43.767 -1.630 1.00 29.03 97 TRP A C 1
ATOM 506 O O . TRP A 1 68 ? 42.884 42.699 -1.091 1.00 29.97 97 TRP A O 1
ATOM 517 N N . GLY A 1 69 ? 41.730 44.304 -2.043 1.00 29.19 98 GLY A N 1
ATOM 518 C CA . GLY A 1 69 ? 40.457 43.577 -1.834 1.00 29.81 98 GLY A CA 1
ATOM 519 C C . GLY A 1 69 ? 40.526 42.093 -2.175 1.00 31.01 98 GLY A C 1
ATOM 520 O O . GLY A 1 69 ? 39.909 41.253 -1.485 1.00 30.42 98 GLY A O 1
ATOM 521 N N . ARG A 1 70 ? 41.316 41.729 -3.202 1.00 32.02 99 ARG A N 1
ATOM 522 C CA . ARG A 1 70 ? 41.399 40.326 -3.570 1.00 32.74 99 ARG A CA 1
ATOM 523 C C . ARG A 1 70 ? 41.789 39.400 -2.438 1.00 33.40 99 ARG A C 1
ATOM 524 O O . ARG A 1 70 ? 41.409 38.241 -2.467 1.00 34.13 99 ARG A O 1
ATOM 532 N N . ASN A 1 71 ? 42.541 39.847 -1.435 1.00 34.09 100 ASN A N 1
ATOM 533 C CA . ASN A 1 71 ? 42.819 38.890 -0.359 1.00 37.05 100 ASN A CA 1
ATOM 534 C C . ASN A 1 71 ? 41.709 38.679 0.633 1.00 36.30 100 ASN A C 1
ATOM 535 O O . ASN A 1 71 ? 41.962 38.072 1.626 1.00 37.18 100 ASN A O 1
ATOM 540 N N . PHE A 1 72 ? 40.526 39.233 0.422 1.00 34.64 101 PHE A N 1
ATOM 541 C CA . PHE A 1 72 ? 39.452 39.059 1.379 1.00 35.01 101 PHE A CA 1
ATOM 542 C C . PHE A 1 72 ? 38.242 38.601 0.597 1.00 36.58 101 PHE A C 1
ATOM 543 O O . PHE A 1 72 ? 37.232 39.329 0.474 1.00 36.58 101 PHE A O 1
ATOM 551 N N . PRO A 1 73 ? 38.368 37.419 -0.013 1.00 37.21 102 PRO A N 1
ATOM 552 C CA . PRO A 1 73 ? 37.414 36.962 -0.992 1.00 37.63 102 PRO A CA 1
ATOM 553 C C . PRO A 1 73 ? 35.952 36.720 -0.471 1.00 38.63 102 PRO A C 1
ATOM 554 O O . PRO A 1 73 ? 34.986 37.056 -1.200 1.00 40.28 102 PRO A O 1
ATOM 558 N N . ASP A 1 74 ? 35.803 36.093 0.698 1.00 36.80 103 ASP A N 1
ATOM 559 C CA . ASP A 1 74 ? 34.489 35.712 1.236 1.00 36.86 103 ASP A CA 1
ATOM 560 C C . ASP A 1 74 ? 34.204 36.572 2.508 1.00 35.05 103 ASP A C 1
ATOM 561 O O . ASP A 1 74 ? 33.703 36.036 3.450 1.00 35.71 103 ASP A O 1
ATOM 566 N N . SER A 1 75 ? 34.575 37.857 2.579 1.00 32.81 104 SER A N 1
ATOM 567 C CA . SER A 1 75 ? 34.383 38.546 3.850 1.00 31.32 104 SER A CA 1
ATOM 568 C C . SER A 1 75 ? 34.264 40.006 3.519 1.00 32.01 104 SER A C 1
ATOM 569 O O . SER A 1 75 ? 34.472 40.399 2.365 1.00 33.20 104 SER A O 1
ATOM 572 N N . SER A 1 76 ? 33.928 40.821 4.502 1.00 31.55 105 SER A N 1
ATOM 573 C CA . SER A 1 76 ? 33.542 42.169 4.199 1.00 31.73 105 SER A CA 1
ATOM 574 C C . SER A 1 76 ? 34.694 43.063 3.811 1.00 30.22 105 SER A C 1
ATOM 575 O O . SER A 1 76 ? 35.832 42.942 4.283 1.00 29.96 105 SER A O 1
ATOM 578 N N . LYS A 1 77 ? 34.394 44.018 2.954 1.00 30.32 106 LYS A N 1
ATOM 579 C CA . LYS A 1 77 ? 35.463 44.707 2.332 1.00 29.75 106 LYS A CA 1
ATOM 580 C C . LYS A 1 77 ? 34.965 45.978 1.737 1.00 29.23 106 LYS A C 1
ATOM 581 O O . LYS A 1 77 ? 33.754 46.112 1.395 1.00 30.04 106 LYS A O 1
ATOM 587 N N . MET A 1 78 ? 35.882 46.904 1.589 1.00 25.54 107 MET A N 1
ATOM 588 C CA . MET A 1 78 ? 35.560 48.139 0.946 1.00 26.44 107 MET A CA 1
ATOM 589 C C . MET A 1 78 ? 35.927 48.174 -0.573 1.00 27.04 107 MET A C 1
ATOM 590 O O . MET A 1 78 ? 35.657 49.134 -1.270 1.00 24.12 107 MET A O 1
ATOM 595 N N . PHE A 1 79 ? 36.460 47.062 -1.071 1.00 28.58 108 PHE A N 1
ATOM 596 C CA . PHE A 1 79 ? 36.942 46.944 -2.480 1.00 29.30 108 PHE A CA 1
ATOM 597 C C . PHE A 1 79 ? 38.115 47.808 -2.896 1.00 29.64 108 PHE A C 1
ATOM 598 O O . PHE A 1 79 ? 38.031 48.483 -3.923 1.00 30.78 108 PHE A O 1
ATOM 606 N N . LEU A 1 80 ? 39.217 47.749 -2.118 1.00 28.63 109 LEU A N 1
ATOM 607 C CA . LEU A 1 80 ? 40.466 48.511 -2.413 1.00 28.35 109 LEU A CA 1
ATOM 608 C C . LEU A 1 80 ? 41.184 47.843 -3.575 1.00 27.06 109 LEU A C 1
ATOM 609 O O . LEU A 1 80 ? 41.450 46.634 -3.510 1.00 25.95 109 LEU A O 1
ATOM 614 N N . ASP A 1 81 ? 41.460 48.602 -4.626 1.00 27.70 110 ASP A N 1
ATOM 615 C CA . ASP A 1 81 ? 42.169 48.033 -5.816 1.00 29.16 110 ASP A CA 1
ATOM 616 C C . ASP A 1 81 ? 43.681 48.245 -5.731 1.00 29.45 110 ASP A C 1
ATOM 617 O O . ASP A 1 81 ? 44.165 49.255 -5.211 1.00 28.22 110 ASP A O 1
ATOM 622 N N . LEU A 1 82 ? 44.413 47.264 -6.234 1.00 31.56 111 LEU A N 1
ATOM 623 C CA . LEU A 1 82 ? 45.857 47.249 -6.203 1.00 32.70 111 LEU A CA 1
ATOM 624 C C . LEU A 1 82 ? 46.377 48.499 -6.873 1.00 33.36 111 LEU A C 1
ATOM 625 O O . LEU A 1 82 ? 45.837 48.966 -7.859 1.00 34.20 111 LEU A O 1
ATOM 630 N N . ASN A 1 83 ? 47.368 49.110 -6.276 1.00 34.70 112 ASN A N 1
ATOM 631 C CA . ASN A 1 83 ? 48.048 50.242 -6.901 1.00 36.09 112 ASN A CA 1
ATOM 632 C C . ASN A 1 83 ? 47.224 51.506 -6.983 1.00 36.41 112 ASN A C 1
ATOM 633 O O . ASN A 1 83 ? 47.461 52.347 -7.838 1.00 37.23 112 ASN A O 1
ATOM 638 N N . THR A 1 84 ? 46.252 51.681 -6.095 1.00 35.59 113 THR A N 1
ATOM 639 C CA . THR A 1 84 ? 45.613 52.957 -5.991 1.00 34.07 113 THR A CA 1
ATOM 640 C C . THR A 1 84 ? 46.063 53.635 -4.702 1.00 34.35 113 THR A C 1
ATOM 641 O O . THR A 1 84 ? 46.706 53.048 -3.853 1.00 33.69 113 THR A O 1
ATOM 645 N N . GLN A 1 85 ? 45.713 54.890 -4.586 1.00 34.80 114 GLN A N 1
ATOM 646 C CA . GLN A 1 85 ? 45.980 55.682 -3.424 1.00 36.60 114 GLN A CA 1
ATOM 647 C C . GLN A 1 85 ? 44.649 56.067 -2.786 1.00 35.65 114 GLN A C 1
ATOM 648 O O . GLN A 1 85 ? 43.751 56.501 -3.511 1.00 34.41 114 GLN A O 1
ATOM 654 N N . VAL A 1 86 ? 44.525 55.889 -1.457 1.00 34.91 115 VAL A N 1
ATOM 655 C CA . VAL A 1 86 ? 43.219 56.057 -0.738 1.00 32.95 115 VAL A CA 1
ATOM 656 C C . VAL A 1 86 ? 43.390 56.814 0.576 1.00 32.38 115 VAL A C 1
ATOM 657 O O . VAL A 1 86 ? 44.255 56.466 1.374 1.00 32.48 115 VAL A O 1
ATOM 661 N N . SER A 1 87 ? 42.550 57.817 0.825 1.00 30.50 116 SER A N 1
ATOM 662 C CA . SER A 1 87 ? 42.724 58.620 2.026 1.00 30.30 116 SER A CA 1
ATOM 663 C C . SER A 1 87 ? 42.390 57.861 3.328 1.00 29.15 116 SER A C 1
ATOM 664 O O . SER A 1 87 ? 41.608 56.903 3.372 1.00 28.95 116 SER A O 1
ATOM 667 N N . VAL A 1 88 ? 43.038 58.286 4.392 1.00 28.84 117 VAL A N 1
ATOM 668 C CA . VAL A 1 88 ? 42.800 57.718 5.695 1.00 27.80 117 VAL A CA 1
ATOM 669 C C . VAL A 1 88 ? 41.302 57.919 6.050 1.00 27.19 117 VAL A C 1
ATOM 670 O O . VAL A 1 88 ? 40.669 57.001 6.551 1.00 27.27 117 VAL A O 1
ATOM 674 N N . ALA A 1 89 ? 40.727 59.072 5.726 1.00 28.14 118 ALA A N 1
ATOM 675 C CA . ALA A 1 89 ? 39.239 59.292 5.926 1.00 29.07 118 ALA A CA 1
ATOM 676 C C . ALA A 1 89 ? 38.429 58.166 5.268 1.00 28.70 118 ALA A C 1
ATOM 677 O O . ALA A 1 89 ? 37.622 57.511 5.915 1.00 29.68 118 ALA A O 1
ATOM 679 N N . ASP A 1 90 ? 38.694 57.858 3.996 1.00 28.75 119 ASP A N 1
ATOM 680 C CA . ASP A 1 90 ? 37.924 56.776 3.358 1.00 27.74 119 ASP A CA 1
ATOM 681 C C . ASP A 1 90 ? 38.171 55.503 4.019 1.00 27.00 119 ASP A C 1
ATOM 682 O O . ASP A 1 90 ? 37.238 54.707 4.233 1.00 27.40 119 ASP A O 1
ATOM 687 N N . LEU A 1 91 ? 39.433 55.240 4.353 1.00 25.81 120 LEU A N 1
ATOM 688 C CA . LEU A 1 91 ? 39.733 53.926 4.911 1.00 25.18 120 LEU A CA 1
ATOM 689 C C . LEU A 1 91 ? 39.001 53.693 6.241 1.00 23.68 120 LEU A C 1
ATOM 690 O O . LEU A 1 91 ? 38.469 52.667 6.500 1.00 22.28 120 LEU A O 1
ATOM 695 N N . ASN A 1 92 ? 39.094 54.665 7.108 1.00 23.93 121 ASN A N 1
ATOM 696 C CA . ASN A 1 92 ? 38.485 54.632 8.427 1.00 24.96 121 ASN A CA 1
ATOM 697 C C . ASN A 1 92 ? 36.928 54.561 8.330 1.00 26.15 121 ASN A C 1
ATOM 698 O O . ASN A 1 92 ? 36.285 53.665 8.910 1.00 26.29 121 ASN A O 1
ATOM 703 N N . ARG A 1 93 ? 36.363 55.413 7.479 1.00 27.38 122 ARG A N 1
ATOM 704 C CA . ARG A 1 93 ? 34.934 55.312 7.178 1.00 29.65 122 ARG A CA 1
ATOM 705 C C . ARG A 1 93 ? 34.642 53.896 6.725 1.00 28.50 122 ARG A C 1
ATOM 706 O O . ARG A 1 93 ? 33.697 53.262 7.223 1.00 30.05 122 ARG A O 1
ATOM 714 N N . GLY A 1 94 ? 35.490 53.305 5.878 1.00 27.65 123 GLY A N 1
ATOM 715 C CA . GLY A 1 94 ? 35.176 51.958 5.412 1.00 25.82 123 GLY A CA 1
ATOM 716 C C . GLY A 1 94 ? 35.241 50.894 6.492 1.00 26.11 123 GLY A C 1
ATOM 717 O O . GLY A 1 94 ? 34.497 49.904 6.456 1.00 27.49 123 GLY A O 1
ATOM 718 N N . VAL A 1 95 ? 36.244 50.985 7.378 1.00 24.83 124 VAL A N 1
ATOM 719 C CA . VAL A 1 95 ? 36.296 50.104 8.558 1.00 23.44 124 VAL A CA 1
ATOM 720 C C . VAL A 1 95 ? 35.039 50.312 9.443 1.00 23.55 124 VAL A C 1
ATOM 721 O O . VAL A 1 95 ? 34.426 49.374 9.857 1.00 21.45 124 VAL A O 1
ATOM 725 N N . ILE A 1 96 ? 34.750 51.564 9.768 1.00 23.44 125 ILE A N 1
ATOM 726 C CA . ILE A 1 96 ? 33.649 51.884 10.673 1.00 26.43 125 ILE A CA 1
ATOM 727 C C . ILE A 1 96 ? 32.241 51.555 10.102 1.00 26.85 125 ILE A C 1
ATOM 728 O O . ILE A 1 96 ? 31.554 50.765 10.691 1.00 27.31 125 ILE A O 1
ATOM 733 N N . VAL A 1 97 ? 31.892 52.063 8.910 1.00 27.84 126 VAL A N 1
ATOM 734 C CA . VAL A 1 97 ? 30.535 51.806 8.295 1.00 26.67 126 VAL A CA 1
ATOM 735 C C . VAL A 1 97 ? 30.353 50.413 7.719 1.00 27.30 126 VAL A C 1
ATOM 736 O O . VAL A 1 97 ? 29.323 49.775 7.987 1.00 28.59 126 VAL A O 1
ATOM 740 N N . VAL A 1 98 ? 31.343 49.869 6.996 1.00 26.09 127 VAL A N 1
ATOM 741 C CA . VAL A 1 98 ? 31.104 48.577 6.352 1.00 26.04 127 VAL A CA 1
ATOM 742 C C . VAL A 1 98 ? 32.060 47.489 6.732 1.00 26.37 127 VAL A C 1
ATOM 743 O O . VAL A 1 98 ? 32.156 46.512 6.026 1.00 25.52 127 VAL A O 1
ATOM 747 N N . SER A 1 99 ? 32.806 47.677 7.824 1.00 27.16 128 SER A N 1
ATOM 748 C CA . SER A 1 99 ? 33.695 46.632 8.321 1.00 26.40 128 SER A CA 1
ATOM 749 C C . SER A 1 99 ? 34.686 46.158 7.245 1.00 24.34 128 SER A C 1
ATOM 750 O O . SER A 1 99 ? 34.854 44.950 7.030 1.00 21.21 128 SER A O 1
ATOM 753 N N . GLY A 1 100 ? 35.255 47.103 6.498 1.00 24.72 129 GLY A N 1
ATOM 754 C CA . GLY A 1 100 ? 36.124 46.667 5.346 1.00 25.83 129 GLY A CA 1
ATOM 755 C C . GLY A 1 100 ? 37.398 45.974 5.820 1.00 23.94 129 GLY A C 1
ATOM 756 O O . GLY A 1 100 ? 38.201 46.599 6.468 1.00 24.19 129 GLY A O 1
ATOM 757 N N . ASN A 1 101 ? 37.561 44.694 5.526 1.00 24.51 130 ASN A N 1
ATOM 758 C CA . ASN A 1 101 ? 38.785 43.941 5.987 1.00 26.02 130 ASN A CA 1
ATOM 759 C C . ASN A 1 101 ? 40.104 44.428 5.353 1.00 26.62 130 ASN A C 1
ATOM 760 O O . ASN A 1 101 ? 41.189 44.501 6.012 1.00 25.65 130 ASN A O 1
ATOM 765 N N . ASP A 1 102 ? 39.965 44.783 4.076 1.00 26.33 131 ASP A N 1
ATOM 766 C CA . ASP A 1 102 ? 41.056 45.312 3.291 1.00 26.68 131 ASP A CA 1
ATOM 767 C C . ASP A 1 102 ? 41.391 46.673 3.863 1.00 26.67 131 ASP A C 1
ATOM 768 O O . ASP A 1 102 ? 42.574 46.997 4.049 1.00 27.03 131 ASP A O 1
ATOM 773 N N . ALA A 1 103 ? 40.376 47.461 4.207 1.00 25.32 132 ALA A N 1
ATOM 774 C CA . ALA A 1 103 ? 40.660 48.783 4.832 1.00 23.84 132 ALA A CA 1
ATOM 775 C C . ALA A 1 103 ? 41.393 48.680 6.149 1.00 24.37 132 ALA A C 1
ATOM 776 O O . ALA A 1 103 ? 42.153 49.578 6.452 1.00 24.36 132 ALA A O 1
ATOM 778 N N . THR A 1 104 ? 41.165 47.626 6.946 1.00 22.49 133 THR A N 1
ATOM 779 C CA . THR A 1 104 ? 41.825 47.598 8.216 1.00 24.58 133 THR A CA 1
ATOM 780 C C . THR A 1 104 ? 43.361 47.283 8.067 1.00 26.19 133 THR A C 1
ATOM 781 O O . THR A 1 104 ? 44.234 47.805 8.830 1.00 25.85 133 THR A O 1
ATOM 785 N N . VAL A 1 105 ? 43.676 46.383 7.136 1.00 25.31 134 VAL A N 1
ATOM 786 C CA . VAL A 1 105 ? 45.057 46.068 6.832 1.00 24.80 134 VAL A CA 1
ATOM 787 C C . VAL A 1 105 ? 45.732 47.320 6.288 1.00 26.92 134 VAL A C 1
ATOM 788 O O . VAL A 1 105 ? 46.819 47.698 6.773 1.00 27.19 134 VAL A O 1
ATOM 792 N N . ALA A 1 106 ? 45.080 48.008 5.333 1.00 25.14 135 ALA A N 1
ATOM 793 C CA . ALA A 1 106 ? 45.653 49.236 4.850 1.00 25.85 135 ALA A CA 1
ATOM 794 C C . ALA A 1 106 ? 45.969 50.213 5.990 1.00 27.86 135 ALA A C 1
ATOM 795 O O . ALA A 1 106 ? 47.051 50.883 5.964 1.00 27.58 135 ALA A O 1
ATOM 797 N N . LEU A 1 107 ? 45.013 50.401 6.914 1.00 27.33 136 LEU A N 1
ATOM 798 C CA . LEU A 1 107 ? 45.269 51.325 8.064 1.00 27.96 136 LEU A CA 1
ATOM 799 C C . LEU A 1 107 ? 46.347 50.812 9.035 1.00 26.63 136 LEU A C 1
ATOM 800 O O . LEU A 1 107 ? 47.176 51.561 9.471 1.00 27.24 136 LEU A O 1
ATOM 805 N N . ALA A 1 108 ? 46.275 49.555 9.420 1.00 26.58 137 ALA A N 1
ATOM 806 C CA . ALA A 1 108 ? 47.244 49.025 10.294 1.00 28.55 137 ALA A CA 1
ATOM 807 C C . ALA A 1 108 ? 48.688 49.296 9.763 1.00 29.95 137 ALA A C 1
ATOM 808 O O . ALA A 1 108 ? 49.600 49.697 10.550 1.00 30.95 137 ALA A O 1
ATOM 810 N N . GLU A 1 109 ? 48.905 49.000 8.480 1.00 29.65 138 GLU A N 1
ATOM 811 C CA . GLU A 1 109 ? 50.219 49.217 7.854 1.00 29.65 138 GLU A CA 1
ATOM 812 C C . GLU A 1 109 ? 50.546 50.691 7.770 1.00 30.33 138 GLU A C 1
ATOM 813 O O . GLU A 1 109 ? 51.687 51.094 7.990 1.00 30.59 138 GLU A O 1
ATOM 819 N N . HIS A 1 110 ? 49.581 51.532 7.474 1.00 29.31 139 HIS A N 1
ATOM 820 C CA . HIS A 1 110 ? 49.940 52.947 7.423 1.00 29.43 139 HIS A CA 1
ATOM 821 C C . HIS A 1 110 ? 50.374 53.514 8.800 1.00 29.14 139 HIS A C 1
ATOM 822 O O . HIS A 1 110 ? 51.213 54.424 8.862 1.00 29.16 139 HIS A O 1
ATOM 829 N N . ILE A 1 111 ? 49.770 53.004 9.885 1.00 28.41 140 ILE A N 1
ATOM 830 C CA . ILE A 1 111 ? 49.952 53.567 11.221 1.00 27.25 140 ILE A CA 1
ATOM 831 C C . ILE A 1 111 ?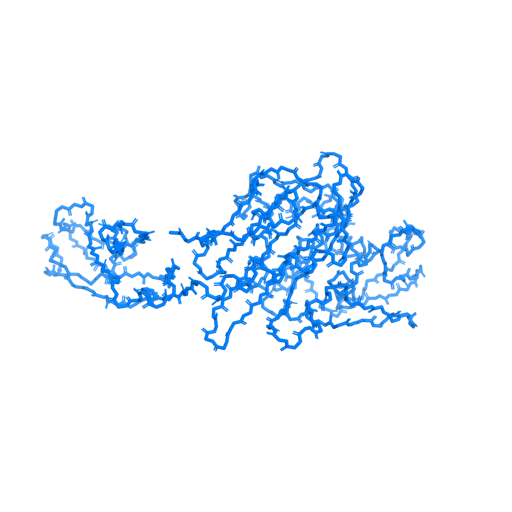 51.155 52.872 11.832 1.00 28.33 140 ILE A C 1
ATOM 832 O O . ILE A 1 111 ? 51.985 53.511 12.431 1.00 29.89 140 ILE A O 1
ATOM 837 N N . SER A 1 112 ? 51.241 51.566 11.692 1.00 28.55 141 SER A N 1
ATOM 838 C CA . SER A 1 112 ? 52.305 50.850 12.390 1.00 31.16 141 SER A CA 1
ATOM 839 C C . SER A 1 112 ? 53.417 50.228 11.531 1.00 31.22 141 SER A C 1
ATOM 840 O O . SER A 1 112 ? 54.293 49.589 12.081 1.00 32.74 141 SER A O 1
ATOM 843 N N . GLY A 1 113 ? 53.362 50.423 10.218 1.00 31.01 142 GLY A N 1
ATOM 844 C CA . GLY A 1 113 ? 54.356 49.892 9.304 1.00 31.83 142 GLY A CA 1
ATOM 845 C C . GLY A 1 113 ? 54.075 48.445 8.925 1.00 32.34 142 GLY A C 1
ATOM 846 O O . GLY A 1 113 ? 54.255 48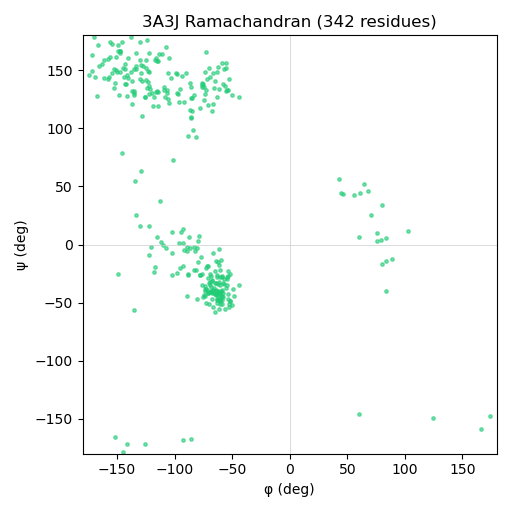.044 7.737 1.00 34.14 142 GLY A O 1
ATOM 847 N N . ASN A 1 114 ? 53.641 47.648 9.893 1.00 30.26 143 ASN A N 1
ATOM 848 C CA . ASN A 1 114 ? 53.080 46.375 9.533 1.00 31.53 143 ASN A CA 1
ATOM 849 C C . ASN A 1 114 ? 51.895 45.953 10.468 1.00 31.16 143 ASN A C 1
ATOM 850 O O . ASN A 1 114 ? 51.576 46.684 11.405 1.00 30.44 143 ASN A O 1
ATOM 855 N N . VAL A 1 115 ? 51.303 44.779 10.255 1.00 29.86 144 VAL A N 1
ATOM 856 C CA . VAL A 1 115 ? 50.101 44.387 10.994 1.00 29.92 144 VAL A CA 1
ATOM 857 C C . VAL A 1 115 ? 50.397 43.834 12.400 1.00 29.77 144 VAL A C 1
ATOM 858 O O . VAL A 1 115 ? 49.722 44.223 13.380 1.00 30.52 144 VAL A O 1
ATOM 862 N N . PRO A 1 116 ? 51.378 42.917 12.513 1.00 28.58 145 PRO A N 1
ATOM 863 C CA . PRO A 1 116 ? 51.701 42.470 13.888 1.00 28.73 145 PRO A CA 1
ATOM 864 C C . PRO A 1 116 ? 52.031 43.654 14.843 1.00 27.33 145 PRO A C 1
ATOM 865 O O . PRO A 1 116 ? 51.662 43.626 16.005 1.00 28.14 145 PRO A O 1
ATOM 869 N N . ASN A 1 117 ? 52.668 44.706 14.366 1.00 26.02 146 ASN A N 1
ATOM 870 C CA . ASN A 1 117 ? 53.026 45.758 15.292 1.00 24.85 146 ASN A CA 1
ATOM 871 C C . ASN A 1 117 ? 51.753 46.546 15.670 1.00 26.84 146 ASN A C 1
ATOM 872 O O . ASN A 1 117 ? 51.559 46.914 16.839 1.00 28.34 146 ASN A O 1
ATOM 877 N N . PHE A 1 118 ? 50.870 46.785 14.684 1.00 27.06 147 PHE A N 1
ATOM 878 C CA . PHE A 1 118 ? 49.641 47.514 14.934 1.00 27.21 147 PHE A CA 1
ATOM 879 C C . PHE A 1 118 ? 48.788 46.811 15.959 1.00 25.80 147 PHE A C 1
ATOM 880 O O . PHE A 1 118 ? 48.197 47.451 16.797 1.00 25.77 147 PHE A O 1
ATOM 888 N N . VAL A 1 119 ? 48.729 45.502 15.856 1.00 25.47 148 VAL A N 1
ATOM 889 C CA . VAL A 1 119 ? 47.918 44.695 16.690 1.00 28.07 148 VAL A CA 1
ATOM 890 C C . VAL A 1 119 ? 48.371 44.903 18.155 1.00 30.88 148 VAL A C 1
ATOM 891 O O . VAL A 1 119 ? 47.589 44.720 19.106 1.00 30.82 148 VAL A O 1
ATOM 895 N N . GLU A 1 120 ? 49.661 45.249 18.328 1.00 31.80 149 GLU A N 1
ATOM 896 C CA . GLU A 1 120 ? 50.247 45.313 19.643 1.00 32.12 149 GLU A CA 1
ATOM 897 C C . GLU A 1 120 ? 49.767 46.598 20.318 1.00 31.65 149 GLU A C 1
ATOM 898 O O . GLU A 1 120 ? 49.590 46.618 21.532 1.00 32.53 149 GLU A O 1
ATOM 904 N N . THR A 1 121 ? 49.590 47.661 19.527 1.00 31.36 150 THR A N 1
ATOM 905 C CA . THR A 1 121 ? 48.922 48.864 19.993 1.00 32.11 150 THR A CA 1
ATOM 906 C C . THR A 1 121 ? 47.463 48.607 20.438 1.00 31.88 150 THR A C 1
ATOM 907 O O . THR A 1 121 ? 46.983 49.226 21.414 1.00 33.67 150 THR A O 1
ATOM 911 N N . MET A 1 122 ? 46.786 47.690 19.756 1.00 29.54 151 MET A N 1
ATOM 912 C CA . MET A 1 122 ? 45.439 47.319 20.076 1.00 28.61 151 MET A CA 1
ATOM 913 C C . MET A 1 122 ? 45.516 46.739 21.454 1.00 29.20 151 MET A C 1
ATOM 914 O O . MET A 1 122 ? 44.654 47.006 22.299 1.00 27.98 151 MET A O 1
ATOM 919 N N . ASN A 1 123 ? 46.546 45.910 21.675 1.00 29.79 152 ASN A N 1
ATOM 920 C CA . ASN A 1 123 ? 46.651 45.203 22.961 1.00 29.63 152 ASN A CA 1
ATOM 921 C C . ASN A 1 123 ? 47.183 46.152 24.032 1.00 28.99 152 ASN A C 1
ATOM 922 O O . ASN A 1 123 ? 46.863 45.997 25.155 1.00 28.34 152 ASN A O 1
ATOM 927 N N . LYS A 1 124 ? 47.926 47.169 23.632 1.00 30.51 153 LYS A N 1
ATOM 928 C CA . LYS A 1 124 ? 48.298 48.218 24.564 1.00 31.88 153 LYS A CA 1
ATOM 929 C C . LYS A 1 124 ? 46.980 48.699 25.183 1.00 32.46 153 LYS A C 1
ATOM 930 O O . LYS A 1 124 ? 46.860 48.734 26.398 1.00 33.13 153 LYS A O 1
ATOM 936 N N . TYR A 1 125 ? 45.995 49.075 24.337 1.00 31.32 154 TYR A N 1
ATOM 937 C CA . TYR A 1 125 ? 44.784 49.756 24.832 1.00 28.72 154 TYR A CA 1
ATOM 938 C C . TYR A 1 125 ? 43.929 48.793 25.645 1.00 26.64 154 TYR A C 1
ATOM 939 O O . TYR A 1 125 ? 43.175 49.192 26.513 1.00 27.06 154 TYR A O 1
ATOM 948 N N . VAL A 1 126 ? 44.061 47.526 25.360 1.00 26.47 155 VAL A N 1
ATOM 949 C CA . VAL A 1 126 ? 43.368 46.495 26.118 1.00 27.46 155 VAL A CA 1
ATOM 950 C C . VAL A 1 126 ? 43.808 46.643 27.603 1.00 29.85 155 VAL A C 1
ATOM 951 O O . VAL A 1 126 ? 42.963 46.504 28.538 1.00 29.99 155 VAL A O 1
ATOM 955 N N . GLN A 1 127 ? 45.113 46.889 27.810 1.00 30.74 156 GLN A N 1
ATOM 956 C CA . GLN A 1 127 ? 45.728 46.991 29.176 1.00 31.58 156 GLN A CA 1
ATOM 957 C C . GLN A 1 127 ? 45.323 48.296 29.734 1.00 31.44 156 GLN A C 1
ATOM 958 O O . GLN A 1 127 ? 44.944 48.441 30.911 1.00 32.52 156 GLN A O 1
ATOM 964 N N . GLN A 1 128 ? 45.442 49.292 28.898 1.00 29.67 157 GLN A N 1
ATOM 965 C CA . GLN A 1 128 ? 45.198 50.591 29.389 1.00 30.52 157 GLN A CA 1
ATOM 966 C C . GLN A 1 128 ? 43.698 50.772 29.760 1.00 32.50 157 GLN A C 1
ATOM 967 O O . GLN A 1 128 ? 43.405 51.539 30.657 1.00 33.42 157 GLN A O 1
ATOM 973 N N . PHE A 1 129 ? 42.757 50.091 29.077 1.00 32.16 158 PHE A N 1
ATOM 974 C CA . PHE A 1 129 ? 41.317 50.165 29.447 1.00 31.33 158 PHE A CA 1
ATOM 975 C C . PHE A 1 129 ? 41.023 49.309 30.667 1.00 31.41 158 PHE A C 1
ATOM 976 O O . PHE A 1 129 ? 39.919 49.375 31.195 1.00 31.21 158 PHE A O 1
ATOM 984 N N . GLY A 1 130 ? 41.962 48.464 31.099 1.00 31.12 159 GLY A N 1
ATOM 985 C CA . GLY A 1 130 ? 41.686 47.594 32.250 1.00 30.24 159 GLY A CA 1
ATOM 986 C C . GLY A 1 130 ? 40.885 46.325 32.034 1.00 31.30 159 GLY A C 1
ATOM 987 O O . GLY A 1 130 ? 40.189 45.850 32.949 1.00 32.05 159 GLY A O 1
ATOM 988 N N . LEU A 1 131 ? 41.051 45.695 30.873 1.00 31.10 160 LEU A N 1
ATOM 989 C CA . LEU A 1 131 ? 40.247 44.550 30.466 1.00 30.16 160 LEU A CA 1
ATOM 990 C C . LEU A 1 131 ? 40.955 43.274 30.726 1.00 30.77 160 LEU A C 1
ATOM 991 O O . LEU A 1 131 ? 42.147 43.185 30.494 1.00 31.52 160 LEU A O 1
ATOM 996 N N . LYS A 1 132 ? 40.209 42.233 31.049 1.00 31.17 161 LYS A N 1
ATOM 997 C CA . LYS A 1 132 ? 40.792 41.063 31.632 1.00 31.60 161 LYS A CA 1
ATOM 998 C C . LYS A 1 132 ? 40.455 39.886 30.751 1.00 32.09 161 LYS A C 1
ATOM 999 O O . LYS A 1 132 ? 40.991 38.792 30.882 1.00 31.21 161 LYS A O 1
ATOM 1005 N N . ASN A 1 133 ? 39.579 40.118 29.775 1.00 31.55 162 ASN A N 1
ATOM 1006 C CA . ASN A 1 133 ? 39.075 39.035 28.994 1.00 30.89 162 ASN A CA 1
ATOM 1007 C C . ASN A 1 133 ? 39.088 39.304 27.481 1.00 31.45 162 ASN A C 1
ATOM 1008 O O . ASN A 1 133 ? 38.285 38.727 26.719 1.00 30.40 162 ASN A O 1
ATOM 1013 N N . THR A 1 134 ? 39.982 40.186 27.075 1.00 30.21 163 THR A N 1
ATOM 1014 C CA . THR A 1 134 ? 40.181 40.472 25.701 1.00 30.09 163 THR A CA 1
ATOM 1015 C C . THR A 1 134 ? 41.601 40.248 25.200 1.00 30.26 163 THR A C 1
ATOM 1016 O O . THR A 1 134 ? 42.561 40.683 25.859 1.00 29.21 163 THR A O 1
ATOM 1020 N N . ASN A 1 135 ? 41.764 39.630 24.013 1.00 29.21 164 ASN A N 1
ATOM 1021 C CA . ASN A 1 135 ? 43.081 39.631 23.366 1.00 29.50 164 ASN A CA 1
ATOM 1022 C C . ASN A 1 135 ? 42.953 39.629 21.835 1.00 29.46 164 ASN A C 1
ATOM 1023 O O . ASN A 1 135 ? 42.280 38.794 21.279 1.00 28.89 164 ASN A O 1
ATOM 1028 N N . PHE A 1 136 ? 43.627 40.544 21.170 1.00 29.91 165 PHE A N 1
ATOM 1029 C CA . PHE A 1 136 ? 43.530 40.627 19.716 1.00 30.19 165 PHE A CA 1
ATOM 1030 C C . PHE A 1 136 ? 44.762 40.025 19.054 1.00 31.22 165 PHE A C 1
ATOM 1031 O O . PHE A 1 136 ? 45.898 40.187 19.528 1.00 31.16 165 PHE A O 1
ATOM 1039 N N . THR A 1 137 ? 44.530 39.371 17.925 1.00 32.00 166 THR A N 1
ATOM 1040 C CA . THR A 1 137 ? 45.622 38.878 17.080 1.00 31.63 166 THR A CA 1
ATOM 1041 C C . THR A 1 137 ? 45.575 39.484 15.669 1.00 31.02 166 THR A C 1
ATOM 1042 O O . THR A 1 137 ? 46.448 39.205 14.909 1.00 31.83 166 THR A O 1
ATOM 1046 N N . THR A 1 138 ? 44.579 40.326 15.324 1.00 30.65 167 THR A N 1
ATOM 1047 C CA . THR A 1 138 ? 44.355 40.799 13.958 1.00 28.18 167 THR A CA 1
ATOM 1048 C C . THR A 1 138 ? 43.727 42.140 14.068 1.00 28.27 167 THR A C 1
ATOM 1049 O O . THR A 1 138 ? 43.144 42.468 15.096 1.00 28.72 167 THR A O 1
ATOM 1053 N N . PRO A 1 139 ? 43.784 42.927 12.986 1.00 28.02 168 PRO A N 1
ATOM 1054 C CA . PRO A 1 139 ? 43.031 44.178 13.047 1.00 26.53 168 PRO A CA 1
ATOM 1055 C C . PRO A 1 139 ? 41.547 44.031 12.546 1.00 27.13 168 PRO A C 1
ATOM 1056 O O . PRO A 1 139 ? 40.753 44.993 12.665 1.00 25.32 168 PRO A O 1
ATOM 1060 N N . HIS A 1 140 ? 41.159 42.829 12.085 1.00 25.70 169 HIS A N 1
ATOM 1061 C CA . HIS A 1 140 ? 39.842 42.671 11.514 1.00 25.24 169 HIS A CA 1
ATOM 1062 C C . HIS A 1 140 ? 38.927 41.712 12.229 1.00 25.78 169 HIS A C 1
ATOM 1063 O O . HIS A 1 140 ? 37.738 41.773 11.999 1.00 25.40 169 HIS A O 1
ATOM 1070 N N . GLY A 1 141 ? 39.454 40.745 12.984 1.00 25.96 170 GLY A N 1
ATOM 1071 C CA . GLY A 1 141 ? 38.595 39.883 13.789 1.00 27.14 170 GLY A CA 1
ATOM 1072 C C . GLY A 1 141 ? 38.344 38.486 13.233 1.00 30.02 170 GLY A C 1
ATOM 1073 O O . GLY A 1 141 ? 37.492 37.750 13.732 1.00 29.14 170 GLY A O 1
ATOM 1074 N N . LEU A 1 142 ? 39.102 38.093 12.201 1.00 30.95 171 LEU A N 1
ATOM 1075 C CA . LEU A 1 142 ? 38.978 36.784 11.626 1.00 31.26 171 LEU A CA 1
ATOM 1076 C C . LEU A 1 142 ? 39.229 35.816 12.753 1.00 30.89 171 LEU A C 1
ATOM 1077 O O . LEU A 1 142 ? 40.156 35.983 13.520 1.00 29.67 171 LEU A O 1
ATOM 1082 N N . ASP A 1 143 ? 38.444 34.760 12.822 1.00 30.87 172 ASP A N 1
ATOM 1083 C CA . ASP A 1 143 ? 38.410 33.963 14.019 1.00 31.83 172 ASP A CA 1
ATOM 1084 C C . ASP A 1 143 ? 39.748 33.320 14.287 1.00 32.58 172 ASP A C 1
ATOM 1085 O O . ASP A 1 143 ? 40.431 32.890 13.379 1.00 33.43 172 ASP A O 1
ATOM 1090 N N . ASP A 1 144 ? 40.060 33.127 15.540 1.00 32.80 173 ASP A N 1
ATOM 1091 C CA . ASP A 1 144 ? 41.357 32.583 15.936 1.00 35.42 173 ASP A CA 1
ATOM 1092 C C . ASP A 1 144 ? 41.202 32.208 17.428 1.00 36.25 173 ASP A C 1
ATOM 1093 O O . ASP A 1 144 ? 40.774 33.035 18.223 1.00 36.20 173 ASP A O 1
ATOM 1098 N N . PRO A 1 145 ? 41.532 30.963 17.828 1.00 37.07 174 PRO A N 1
ATOM 1099 C CA . PRO A 1 145 ? 41.168 30.776 19.261 1.00 37.13 174 PRO A CA 1
ATOM 1100 C C . PRO A 1 145 ? 41.965 31.626 20.275 1.00 37.29 174 PRO A C 1
ATOM 1101 O O . PRO A 1 145 ? 41.619 31.656 21.449 1.00 38.82 174 PRO A O 1
ATOM 1105 N N . ASN A 1 146 ? 42.992 32.335 19.835 1.00 37.12 175 ASN A N 1
ATOM 1106 C CA . ASN A 1 146 ? 43.776 33.178 20.723 1.00 36.39 175 ASN A CA 1
ATOM 1107 C C . ASN A 1 146 ? 43.243 34.602 20.736 1.00 35.35 175 ASN A C 1
ATOM 1108 O O . ASN A 1 146 ? 43.808 35.529 21.382 1.00 34.11 175 ASN A O 1
ATOM 1113 N N . GLN A 1 147 ? 42.170 34.793 19.976 1.00 34.02 176 GLN A N 1
ATOM 1114 C CA . GLN A 1 147 ? 41.580 36.110 19.847 1.00 32.76 176 GLN A CA 1
ATOM 1115 C C . GLN A 1 147 ? 40.135 36.093 20.358 1.00 33.02 176 GLN A C 1
ATOM 1116 O O . GLN A 1 147 ? 39.285 35.327 19.840 1.00 31.12 176 GLN A O 1
ATOM 1122 N N . TYR A 1 148 ? 39.862 36.903 21.403 1.00 31.18 177 TYR A N 1
ATOM 1123 C CA . TYR A 1 148 ? 38.618 36.757 22.192 1.00 29.55 177 TYR A CA 1
ATOM 1124 C C . TYR A 1 148 ? 38.330 38.086 22.850 1.00 28.59 177 TYR A C 1
ATOM 1125 O O . TYR A 1 148 ? 39.206 38.983 22.943 1.00 28.06 177 TYR A O 1
ATOM 1134 N N . SER A 1 149 ? 37.080 38.240 23.265 1.00 26.14 178 SER A N 1
ATOM 1135 C CA . SER A 1 149 ? 36.714 39.396 24.040 1.00 26.82 178 SER A CA 1
ATOM 1136 C C . SER A 1 149 ? 35.560 38.914 24.866 1.00 26.60 178 SER A C 1
ATOM 1137 O O . SER A 1 149 ? 35.262 37.684 24.939 1.00 27.22 178 SER A O 1
ATOM 1140 N N . SER A 1 150 ? 34.864 39.865 25.447 1.00 27.22 179 SER A N 1
ATOM 1141 C CA . SER A 1 150 ? 33.639 39.535 26.209 1.00 26.26 179 SER A CA 1
ATOM 1142 C C . SER A 1 150 ? 32.649 40.711 26.109 1.00 25.35 179 SER A C 1
ATOM 1143 O O . SER A 1 150 ? 33.020 41.852 25.721 1.00 26.17 179 SER A O 1
ATOM 1146 N N . ALA A 1 151 ? 31.394 40.457 26.515 1.00 27.33 180 ALA A N 1
ATOM 1147 C CA . ALA A 1 151 ? 30.347 41.446 26.426 1.00 26.49 180 ALA A CA 1
ATOM 1148 C C . ALA A 1 151 ? 30.725 42.662 27.210 1.00 26.16 180 ALA A C 1
ATOM 1149 O O . ALA A 1 151 ? 30.590 43.792 26.740 1.00 27.20 180 ALA A O 1
ATOM 1151 N N . ARG A 1 152 ? 31.247 42.462 28.422 1.00 26.09 181 ARG A N 1
ATOM 1152 C CA . ARG A 1 152 ? 31.596 43.629 29.279 1.00 25.95 181 ARG A CA 1
ATOM 1153 C C . ARG A 1 152 ? 32.795 44.382 28.708 1.00 25.18 181 ARG A C 1
ATOM 1154 O O . ARG A 1 152 ? 32.845 45.615 28.719 1.00 26.03 181 ARG A O 1
ATOM 1162 N N . ASP A 1 153 ? 33.798 43.647 28.222 1.00 25.51 182 ASP A N 1
ATOM 1163 C CA . ASP A 1 153 ? 35.017 44.312 27.630 1.00 25.70 182 ASP A CA 1
ATOM 1164 C C . ASP A 1 153 ? 34.627 45.105 26.385 1.00 24.05 182 ASP A C 1
ATOM 1165 O O . ASP A 1 153 ? 35.045 46.298 26.158 1.00 24.04 182 ASP A O 1
ATOM 1170 N N . MET A 1 154 ? 33.721 44.507 25.618 1.00 23.65 183 MET A N 1
ATOM 1171 C CA . MET A 1 154 ? 33.222 45.291 24.408 1.00 23.90 183 MET A CA 1
ATOM 1172 C C . MET A 1 154 ? 32.364 46.477 24.824 1.00 22.55 183 MET A C 1
ATOM 1173 O O . MET A 1 154 ? 32.375 47.518 24.179 1.00 23.61 183 MET A O 1
ATOM 1178 N N . ALA A 1 155 ? 31.617 46.360 25.926 1.00 22.71 184 ALA A N 1
ATOM 1179 C CA . ALA A 1 155 ? 30.918 47.588 26.397 1.00 23.33 184 ALA A CA 1
ATOM 1180 C C . ALA A 1 155 ? 31.934 48.632 26.800 1.00 22.81 184 ALA A C 1
ATOM 1181 O O . ALA A 1 155 ? 31.791 49.843 26.527 1.00 23.49 184 ALA A O 1
ATOM 1183 N N . ILE A 1 156 ? 32.988 48.179 27.481 1.00 24.84 185 ILE A N 1
ATOM 1184 C CA . ILE A 1 156 ? 34.024 49.157 27.945 1.00 24.10 185 ILE A CA 1
ATOM 1185 C C . ILE A 1 156 ? 34.704 49.809 26.760 1.00 21.04 185 ILE A C 1
ATOM 1186 O O . ILE A 1 156 ? 34.857 51.056 26.682 1.00 20.05 185 ILE A O 1
ATOM 1191 N N . ILE A 1 157 ? 34.985 49.003 25.739 1.00 22.29 186 ILE A N 1
ATOM 1192 C CA . ILE A 1 157 ? 35.665 49.554 24.503 1.00 22.48 186 ILE A CA 1
ATOM 1193 C C . ILE A 1 157 ? 34.757 50.526 23.828 1.00 21.26 186 ILE A C 1
ATOM 1194 O O . ILE A 1 157 ? 35.167 51.623 23.416 1.00 21.85 186 ILE A O 1
ATOM 1199 N N . GLY A 1 158 ? 33.477 50.185 23.736 1.00 23.12 187 GLY A N 1
ATOM 1200 C CA . GLY A 1 158 ? 32.578 51.148 22.974 1.00 22.64 187 GLY A CA 1
ATOM 1201 C C . GLY A 1 158 ? 32.452 52.417 23.819 1.00 23.62 187 GLY A C 1
ATOM 1202 O O . GLY A 1 158 ? 32.401 53.528 23.298 1.00 24.01 187 GLY A O 1
ATOM 1203 N N . ALA A 1 159 ? 32.438 52.309 25.146 1.00 23.16 188 ALA A N 1
ATOM 1204 C CA . ALA A 1 159 ? 32.330 53.633 25.916 1.00 23.72 188 ALA A CA 1
ATOM 1205 C C . ALA A 1 159 ? 33.506 54.553 25.684 1.00 22.77 188 ALA A C 1
ATOM 1206 O O . ALA A 1 159 ? 33.393 55.814 25.633 1.00 23.33 188 ALA A O 1
ATOM 1208 N N . HIS A 1 160 ? 34.688 53.933 25.516 1.00 24.72 189 HIS A N 1
ATOM 1209 C CA . HIS A 1 160 ? 35.930 54.722 25.274 1.00 22.51 189 HIS A CA 1
ATOM 1210 C C . HIS A 1 160 ? 35.901 55.369 23.933 1.00 23.29 189 HIS A C 1
ATOM 1211 O O . HIS A 1 160 ? 36.342 56.492 23.772 1.00 23.03 189 HIS A O 1
ATOM 1218 N N . ILE A 1 161 ? 35.409 54.651 22.914 1.00 23.54 190 ILE A N 1
ATOM 1219 C CA . ILE A 1 161 ? 35.190 55.361 21.648 1.00 23.54 190 ILE A CA 1
ATOM 1220 C C . ILE A 1 161 ? 34.236 56.537 21.790 1.00 23.33 190 ILE A C 1
ATOM 1221 O O . ILE A 1 161 ? 34.486 57.651 21.292 1.00 24.51 190 ILE A O 1
ATOM 1226 N N . ILE A 1 162 ? 33.076 56.293 22.387 1.00 24.27 191 ILE A N 1
ATOM 1227 C CA . ILE A 1 162 ? 32.132 57.394 22.528 1.00 24.98 191 ILE A CA 1
ATOM 1228 C C . ILE A 1 162 ? 32.744 58.523 23.357 1.00 25.65 191 ILE A C 1
ATOM 1229 O O . ILE A 1 162 ? 32.650 59.699 23.025 1.00 24.82 191 ILE A O 1
ATOM 1234 N N . ARG A 1 163 ? 33.367 58.138 24.455 1.00 26.02 192 ARG A N 1
ATOM 1235 C CA . ARG A 1 163 ? 33.955 59.159 25.387 1.00 27.19 192 ARG A CA 1
ATOM 1236 C C . ARG A 1 163 ? 35.251 59.832 24.820 1.00 26.21 192 ARG A C 1
ATOM 1237 O O . ARG A 1 163 ? 35.362 61.042 24.762 1.00 26.10 192 ARG A O 1
ATOM 1245 N N . ASP A 1 164 ? 36.220 59.043 24.367 1.00 27.50 193 ASP A N 1
ATOM 1246 C CA . ASP A 1 164 ? 37.567 59.632 23.889 1.00 27.59 193 ASP A CA 1
ATOM 1247 C C . ASP A 1 164 ? 37.576 60.183 22.472 1.00 29.38 193 ASP A C 1
ATOM 1248 O O . ASP A 1 164 ? 38.394 61.039 22.165 1.00 30.57 193 ASP A O 1
ATOM 1253 N N . LEU A 1 165 ? 36.637 59.742 21.631 1.00 29.91 194 LEU A N 1
ATOM 1254 C CA . LEU A 1 165 ? 36.648 59.992 20.179 1.00 31.73 194 LEU A CA 1
ATOM 1255 C C . LEU A 1 165 ? 35.273 60.445 19.643 1.00 33.25 194 LEU A C 1
ATOM 1256 O O . LEU A 1 165 ? 34.733 59.827 18.720 1.00 33.00 194 LEU A O 1
ATOM 1261 N N . PRO A 1 166 ? 34.701 61.517 20.227 1.00 34.42 195 PRO A N 1
ATOM 1262 C CA . PRO A 1 166 ? 33.353 61.965 19.852 1.00 35.09 195 PRO A CA 1
ATOM 1263 C C . PRO A 1 166 ? 33.244 62.278 18.359 1.00 36.63 195 PRO A C 1
ATOM 1264 O O . PRO A 1 166 ? 32.222 62.058 17.727 1.00 36.65 195 PRO A O 1
ATOM 1268 N N . GLU A 1 167 ? 34.290 62.786 17.762 1.00 37.50 196 GLU A N 1
ATOM 1269 C CA . GLU A 1 167 ? 34.183 63.152 16.379 1.00 39.01 196 GLU A CA 1
ATOM 1270 C C . GLU A 1 167 ? 34.157 61.854 15.549 1.00 38.87 196 GLU A C 1
ATOM 1271 O O . GLU A 1 167 ? 33.317 61.683 14.647 1.00 41.01 196 GLU A O 1
ATOM 1277 N N . GLU A 1 168 ? 35.016 60.912 15.870 1.00 37.39 197 GLU A N 1
ATOM 1278 C CA . GLU A 1 168 ? 35.017 59.647 15.156 1.00 36.42 197 GLU A CA 1
ATOM 1279 C C . GLU A 1 168 ? 33.658 58.922 15.368 1.00 35.19 197 GLU A C 1
ATOM 1280 O O . GLU A 1 168 ? 33.111 58.389 14.419 1.00 32.91 197 GLU A O 1
ATOM 1286 N N . TYR A 1 169 ? 33.105 58.936 16.598 1.00 32.49 198 TYR A N 1
ATOM 1287 C CA . TYR A 1 169 ? 31.905 58.138 16.908 1.00 30.86 198 TYR A CA 1
ATOM 1288 C C . TYR A 1 169 ? 30.686 58.500 16.005 1.00 31.20 198 TYR A C 1
ATOM 1289 O O . TYR A 1 169 ? 29.817 57.661 15.734 1.00 31.11 198 TYR A O 1
ATOM 1298 N N . LYS A 1 170 ? 30.653 59.744 15.534 1.00 30.14 199 LYS A N 1
ATOM 1299 C CA . LYS A 1 170 ? 29.620 60.207 14.659 1.00 31.41 199 LYS A CA 1
ATOM 1300 C C . LYS A 1 170 ? 29.563 59.378 13.374 1.00 30.62 199 LYS A C 1
ATOM 1301 O O . LYS A 1 170 ? 28.518 59.247 12.772 1.00 30.20 199 LYS A O 1
ATOM 1307 N N . ILE A 1 171 ? 30.689 58.805 12.986 1.00 28.67 200 ILE A N 1
ATOM 1308 C CA . ILE A 1 171 ? 30.758 58.101 11.747 1.00 27.17 200 ILE A CA 1
ATOM 1309 C C . ILE A 1 171 ? 29.957 56.797 11.874 1.00 27.18 200 ILE A C 1
ATOM 1310 O O . ILE A 1 171 ? 29.461 56.265 10.891 1.00 28.12 200 ILE A O 1
ATOM 1315 N N . TYR A 1 172 ? 29.890 56.283 13.080 1.00 25.38 201 TYR A N 1
ATOM 1316 C CA . TYR A 1 172 ? 29.176 55.049 13.383 1.00 26.34 201 TYR A CA 1
ATOM 1317 C C . TYR A 1 172 ? 27.644 55.092 13.153 1.00 26.16 201 TYR A C 1
ATOM 1318 O O . TYR A 1 172 ? 27.023 54.065 13.139 1.00 26.00 201 TYR A O 1
ATOM 1327 N N . SER A 1 173 ? 27.051 56.256 12.980 1.00 26.00 202 SER A N 1
ATOM 1328 C CA . SER A 1 173 ? 25.654 56.273 12.614 1.00 28.12 202 SER A CA 1
ATOM 1329 C C . SER A 1 173 ? 25.461 56.578 11.075 1.00 27.93 202 SER A C 1
ATOM 1330 O O . SER A 1 173 ? 24.323 56.782 10.605 1.00 27.72 202 SER A O 1
ATOM 1333 N N . GLU A 1 174 ? 26.539 56.562 10.280 1.00 27.35 203 GLU A N 1
ATOM 1334 C CA . GLU A 1 174 ? 26.356 56.766 8.847 1.00 27.74 203 GLU A CA 1
ATOM 1335 C C . GLU A 1 174 ? 25.723 55.476 8.341 1.00 27.35 203 GLU A C 1
ATOM 1336 O O . GLU A 1 174 ? 26.168 54.394 8.726 1.00 28.04 203 GLU A O 1
ATOM 1342 N N . LYS A 1 175 ? 24.659 55.603 7.532 1.00 27.69 204 LYS A N 1
ATOM 1343 C CA . LYS A 1 175 ? 23.801 54.450 7.134 1.00 26.82 204 LYS A CA 1
ATOM 1344 C C . LYS A 1 175 ? 24.337 53.619 5.947 1.00 26.54 204 LYS A C 1
ATOM 1345 O O . LYS A 1 175 ? 23.998 52.436 5.795 1.00 25.83 204 LYS A O 1
ATOM 1351 N N . ASP A 1 176 ? 25.199 54.234 5.148 1.00 27.24 205 ASP A N 1
ATOM 1352 C CA . ASP A 1 176 ? 25.860 53.551 3.998 1.00 28.37 205 ASP A CA 1
ATOM 1353 C C . ASP A 1 176 ? 27.168 54.234 3.643 1.00 27.56 205 ASP A C 1
ATOM 1354 O O . ASP A 1 176 ? 27.471 55.293 4.180 1.00 27.34 205 ASP A O 1
ATOM 1359 N N . PHE A 1 177 ? 27.933 53.658 2.714 1.00 26.59 206 PHE A N 1
ATOM 1360 C CA . PHE A 1 177 ? 29.199 54.325 2.323 1.00 26.54 206 PHE A CA 1
ATOM 1361 C C . PHE A 1 177 ? 29.455 53.89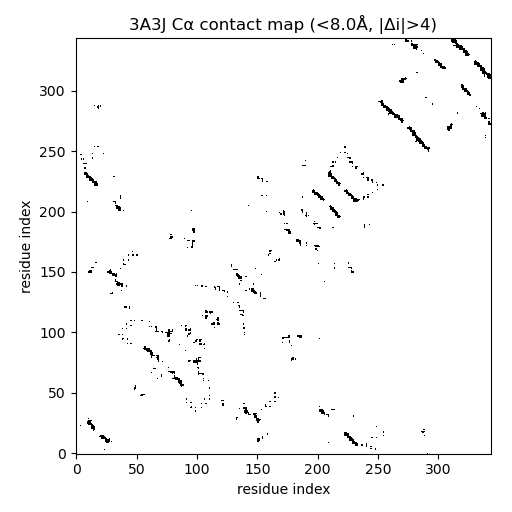2 0.905 1.00 26.18 206 PHE A C 1
ATOM 1362 O O . PHE A 1 177 ? 29.408 52.706 0.582 1.00 25.71 206 PHE A O 1
ATOM 1370 N N . THR A 1 178 ? 29.804 54.840 0.080 1.00 25.73 207 THR A N 1
ATOM 1371 C CA . THR A 1 178 ? 30.075 54.493 -1.286 1.00 28.77 207 THR A CA 1
ATOM 1372 C C . THR A 1 178 ? 31.592 54.620 -1.585 1.00 27.65 207 THR A C 1
ATOM 1373 O O . THR A 1 178 ? 32.174 55.610 -1.305 1.00 29.18 207 THR A O 1
ATOM 1377 N N . PHE A 1 179 ? 32.200 53.641 -2.222 1.00 27.63 208 PHE A N 1
ATOM 1378 C CA . PHE A 1 179 ? 33.603 53.803 -2.572 1.00 27.11 208 PHE A CA 1
ATOM 1379 C C . PHE A 1 179 ? 33.897 52.932 -3.762 1.00 27.80 208 PHE A C 1
ATOM 1380 O O . PHE A 1 179 ? 33.368 51.807 -3.889 1.00 28.11 208 PHE A O 1
ATOM 1388 N N . ASN A 1 180 ? 34.822 53.384 -4.603 1.00 30.41 209 ASN A N 1
ATOM 1389 C CA . ASN A 1 180 ? 35.116 52.601 -5.793 1.00 30.55 209 ASN A CA 1
ATOM 1390 C C . ASN A 1 180 ? 33.812 52.181 -6.466 1.00 31.30 209 ASN A C 1
ATOM 1391 O O . ASN A 1 180 ? 33.633 51.027 -6.838 1.00 30.38 209 ASN A O 1
ATOM 1396 N N . LYS A 1 181 ? 32.869 53.117 -6.567 1.00 33.62 210 LYS A N 1
ATOM 1397 C CA . LYS A 1 181 ? 31.545 52.820 -7.189 1.00 36.29 210 LYS A CA 1
ATOM 1398 C C . LYS A 1 181 ? 30.679 51.745 -6.564 1.00 35.33 210 LYS A C 1
ATOM 1399 O O . LYS A 1 181 ? 29.702 51.407 -7.174 1.00 36.19 210 LYS A O 1
ATOM 1405 N N . ILE A 1 182 ? 31.042 51.173 -5.412 1.00 34.55 211 ILE A N 1
ATOM 1406 C CA . ILE A 1 182 ? 30.227 50.222 -4.720 1.00 31.69 211 ILE A CA 1
ATOM 1407 C C . ILE A 1 182 ? 29.632 50.960 -3.462 1.00 32.75 211 ILE A C 1
ATOM 1408 O O . ILE A 1 182 ? 30.342 51.665 -2.732 1.00 31.84 211 ILE A O 1
ATOM 1413 N N . LYS A 1 183 ? 28.306 50.843 -3.299 1.00 31.86 212 LYS A N 1
ATOM 1414 C CA . LYS A 1 183 ? 27.580 51.410 -2.210 1.00 31.60 212 LYS A CA 1
ATOM 1415 C C . LYS A 1 183 ? 27.235 50.286 -1.264 1.00 30.31 212 LYS A C 1
ATOM 1416 O O . LYS A 1 183 ? 26.652 49.298 -1.672 1.00 29.04 212 LYS A O 1
ATOM 1422 N N . GLN A 1 184 ? 27.649 50.362 -0.001 1.00 27.77 213 GLN A N 1
ATOM 1423 C CA . GLN A 1 184 ? 27.208 49.300 0.886 1.00 26.92 213 GLN A CA 1
ATOM 1424 C C . GLN A 1 184 ? 26.599 49.942 2.158 1.00 26.38 213 GLN A C 1
ATOM 1425 O O . GLN A 1 184 ? 26.927 51.094 2.547 1.00 27.56 213 GLN A O 1
ATOM 1431 N N . PRO A 1 185 ? 25.705 49.212 2.798 1.00 25.31 214 PRO A N 1
ATOM 1432 C CA . PRO A 1 185 ? 24.982 49.790 3.967 1.00 25.30 214 PRO A CA 1
ATOM 1433 C C . PRO A 1 185 ? 25.735 49.522 5.293 1.00 24.45 214 PRO A C 1
ATOM 1434 O O . PRO A 1 185 ? 26.333 48.476 5.440 1.00 24.41 214 PRO A O 1
ATOM 1438 N N . ASN A 1 186 ? 25.650 50.425 6.255 1.00 24.96 215 ASN A N 1
ATOM 1439 C CA . ASN A 1 186 ? 25.821 50.008 7.655 1.00 23.36 215 ASN A CA 1
ATOM 1440 C C . ASN A 1 186 ? 24.954 48.805 8.037 1.00 23.49 215 ASN A C 1
ATOM 1441 O O . ASN A 1 186 ? 23.787 48.769 7.708 1.00 24.62 215 ASN A O 1
ATOM 1446 N N . ARG A 1 187 ? 25.497 47.755 8.627 1.00 23.28 216 ARG A N 1
ATOM 1447 C CA . ARG A 1 187 ? 24.667 46.603 8.944 1.00 22.81 216 ARG A CA 1
ATOM 1448 C C . ARG A 1 187 ? 23.882 46.733 10.271 1.00 24.45 216 ARG A C 1
ATOM 1449 O O . ARG A 1 187 ? 23.193 45.813 10.659 1.00 22.92 216 ARG A O 1
ATOM 1457 N N . ASN A 1 188 ? 24.053 47.826 11.015 1.00 24.40 217 ASN A N 1
ATOM 1458 C CA . ASN A 1 188 ? 23.300 47.954 12.293 1.00 24.68 217 ASN A CA 1
ATOM 1459 C C . ASN A 1 188 ? 21.870 48.455 11.923 1.00 23.79 217 ASN A C 1
ATOM 1460 O O . ASN A 1 188 ? 21.675 49.675 11.690 1.00 23.53 217 ASN A O 1
ATOM 1465 N N . GLY A 1 189 ? 20.933 47.517 11.724 1.00 25.08 218 GLY A N 1
ATOM 1466 C CA . GLY A 1 189 ? 19.545 47.907 11.314 1.00 27.66 218 GLY A CA 1
ATOM 1467 C C . GLY A 1 189 ? 18.922 48.954 12.262 1.00 26.93 218 GLY A C 1
ATOM 1468 O O . GLY A 1 189 ? 18.078 49.772 11.872 1.00 27.78 218 GLY A O 1
ATOM 1469 N N . LEU A 1 190 ? 19.355 48.957 13.520 1.00 26.82 219 LEU A N 1
ATOM 1470 C CA . LEU A 1 190 ? 18.717 49.861 14.532 1.00 24.87 219 LEU A CA 1
ATOM 1471 C C . LEU A 1 190 ? 18.876 51.316 14.181 1.00 24.49 219 LEU A C 1
ATOM 1472 O O . LEU A 1 190 ? 18.180 52.187 14.699 1.00 26.26 219 LEU A O 1
ATOM 1477 N N . LEU A 1 191 ? 19.763 51.628 13.259 1.00 25.81 220 LEU A N 1
ATOM 1478 C CA . LEU A 1 191 ? 19.930 53.024 12.888 1.00 24.38 220 LEU A CA 1
ATOM 1479 C C . LEU A 1 191 ? 18.721 53.504 12.075 1.00 25.64 220 LEU A C 1
ATOM 1480 O O . LEU A 1 191 ? 18.545 54.712 11.844 1.00 23.22 220 LEU A O 1
ATOM 1485 N N . TRP A 1 192 ? 17.953 52.563 11.533 1.00 25.26 221 TRP A N 1
ATOM 1486 C CA . TRP A 1 192 ? 16.787 52.977 10.759 1.00 27.60 221 TRP A CA 1
ATOM 1487 C C . TRP A 1 192 ? 15.549 53.045 11.701 1.00 28.86 221 TRP A C 1
ATOM 1488 O O . TRP A 1 192 ? 14.468 53.427 11.261 1.00 30.71 221 TRP A O 1
ATOM 1499 N N . ASP A 1 193 ? 15.692 52.654 12.968 1.00 28.35 222 ASP A N 1
ATOM 1500 C CA . ASP A 1 193 ? 14.524 52.539 13.824 1.00 28.88 222 ASP A CA 1
ATOM 1501 C C . ASP A 1 193 ? 14.160 53.866 14.430 1.00 28.73 222 ASP A C 1
ATOM 1502 O O . ASP A 1 193 ? 14.798 54.308 15.394 1.00 28.46 222 ASP A O 1
ATOM 1507 N N . LYS A 1 194 ? 13.177 54.545 13.823 1.00 29.39 223 LYS A N 1
ATOM 1508 C CA . LYS A 1 194 ? 12.728 55.887 14.304 1.00 29.78 223 LYS A CA 1
ATOM 1509 C C . LYS A 1 194 ? 12.158 55.897 15.756 1.00 28.98 223 LYS A C 1
ATOM 1510 O O . LYS A 1 194 ? 12.057 56.955 16.397 1.00 30.25 223 LYS A O 1
ATOM 1516 N N . THR A 1 195 ? 11.792 54.749 16.282 1.00 28.13 224 THR A N 1
ATOM 1517 C CA . THR A 1 195 ? 11.203 54.782 17.610 1.00 29.48 224 THR A CA 1
ATOM 1518 C C . THR A 1 195 ? 12.228 54.712 18.784 1.00 30.22 224 THR A C 1
ATOM 1519 O O . THR A 1 195 ? 11.819 54.691 19.944 1.00 30.33 224 THR A O 1
ATOM 1523 N N . ILE A 1 196 ? 13.533 54.754 18.488 1.00 30.61 225 ILE A N 1
ATOM 1524 C CA . ILE A 1 196 ? 14.586 54.656 19.540 1.00 32.35 225 ILE A CA 1
ATOM 1525 C C . ILE A 1 196 ? 15.716 55.443 18.925 1.00 32.73 225 ILE A C 1
ATOM 1526 O O . ILE A 1 196 ? 15.719 55.591 17.720 1.00 32.48 225 ILE A O 1
ATOM 1531 N N . ASN A 1 197 ? 16.582 56.087 19.708 1.00 33.28 226 ASN A N 1
ATOM 1532 C CA . ASN A 1 197 ? 17.682 56.878 19.111 1.00 33.49 226 ASN A CA 1
ATOM 1533 C C . ASN A 1 197 ? 19.019 56.107 19.165 1.00 33.32 226 ASN A C 1
ATOM 1534 O O . ASN A 1 197 ? 19.874 56.401 19.992 1.00 34.66 226 ASN A O 1
ATOM 1539 N N . VAL A 1 198 ? 19.157 55.084 18.330 1.00 31.68 227 VAL A N 1
ATOM 1540 C CA . VAL A 1 198 ? 20.389 54.310 18.261 1.00 29.84 227 VAL A CA 1
ATOM 1541 C C . VAL A 1 198 ? 21.362 55.013 17.371 1.00 28.14 227 VAL A C 1
ATOM 1542 O O . VAL A 1 198 ? 21.026 55.398 16.272 1.00 29.65 227 VAL A O 1
ATOM 1546 N N . ASP A 1 199 ? 22.582 55.224 17.839 1.00 27.80 228 ASP A N 1
ATOM 1547 C CA . ASP A 1 199 ? 23.574 55.911 17.012 1.00 24.86 228 ASP A CA 1
ATOM 1548 C C . ASP A 1 199 ? 24.920 55.199 16.922 1.00 25.15 228 ASP A C 1
ATOM 1549 O O . ASP A 1 199 ? 25.906 55.795 16.442 1.00 22.76 228 ASP A O 1
ATOM 1554 N N . GLY A 1 200 ? 24.922 53.914 17.318 1.00 25.94 229 GLY A N 1
ATOM 1555 C CA . GLY A 1 200 ? 26.058 52.998 17.175 1.00 25.95 229 GLY A CA 1
ATOM 1556 C C . GLY A 1 200 ? 25.617 51.598 17.509 1.00 25.73 229 GLY A C 1
ATOM 1557 O O . GLY A 1 200 ? 24.493 51.404 17.940 1.00 27.14 229 GLY A O 1
ATOM 1558 N N . MET A 1 201 ? 26.485 50.601 17.416 1.00 25.67 230 MET A N 1
ATOM 1559 C CA . MET A 1 201 ? 27.920 50.812 17.152 1.00 28.16 230 MET A CA 1
ATOM 1560 C C . MET A 1 201 ? 28.500 49.855 16.101 1.00 25.48 230 MET A C 1
ATOM 1561 O O . MET A 1 201 ? 29.052 50.290 15.130 1.00 24.96 230 MET A O 1
ATOM 1566 N N . LYS A 1 202 ? 28.381 48.544 16.301 1.00 24.25 231 LYS A N 1
ATOM 1567 C CA . LYS A 1 202 ? 29.107 47.673 15.417 1.00 24.77 231 LYS A CA 1
ATOM 1568 C C . LYS A 1 202 ? 28.542 46.284 15.456 1.00 23.33 231 LYS A C 1
ATOM 1569 O O . LYS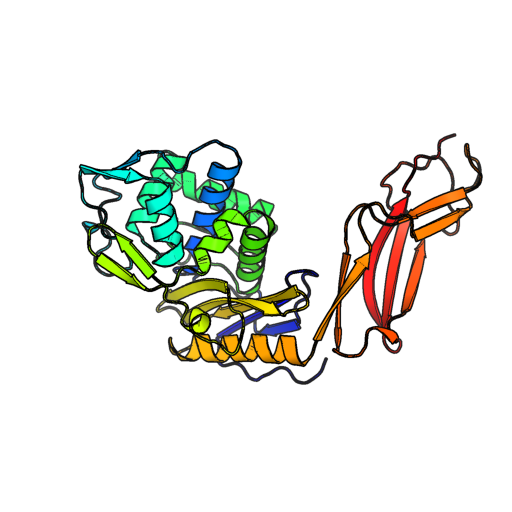 A 1 202 ? 28.195 45.823 16.506 1.00 22.73 231 LYS A O 1
ATOM 1575 N N . THR A 1 203 ? 28.520 45.597 14.314 1.00 23.33 232 THR A N 1
ATOM 1576 C CA . THR A 1 203 ? 27.954 44.253 14.208 1.00 22.34 232 THR A CA 1
ATOM 1577 C C . THR A 1 203 ? 29.015 43.231 13.906 1.00 21.73 232 THR A C 1
ATOM 1578 O O . THR A 1 203 ? 30.103 43.595 13.473 1.00 20.72 232 THR A O 1
ATOM 1582 N N . GLY A 1 204 ? 28.702 41.954 14.113 1.00 20.36 233 GLY A N 1
ATOM 1583 C CA . GLY A 1 204 ? 29.655 40.914 13.780 1.00 23.29 233 GLY A CA 1
ATOM 1584 C C . GLY A 1 204 ? 28.939 39.576 13.790 1.00 23.71 233 GLY A C 1
ATOM 1585 O O . GLY A 1 204 ? 27.760 39.481 14.216 1.00 23.49 233 GLY A O 1
ATOM 1586 N N . HIS A 1 205 ? 29.640 38.542 13.333 1.00 24.44 234 HIS A N 1
ATOM 1587 C CA . HIS A 1 205 ? 29.112 37.171 13.341 1.00 24.78 234 HIS A CA 1
ATOM 1588 C C . HIS A 1 205 ? 30.284 36.215 13.322 1.00 26.52 234 HIS A C 1
ATOM 1589 O O . HIS A 1 205 ? 31.309 36.467 12.669 1.00 25.58 234 HIS A O 1
ATOM 1596 N N . THR A 1 206 ? 30.161 35.095 14.008 1.00 28.06 235 THR A N 1
ATOM 1597 C CA . THR A 1 206 ? 31.185 34.077 13.933 1.00 29.54 235 THR A CA 1
ATOM 1598 C C . THR A 1 206 ? 30.488 32.738 13.949 1.00 32.14 235 THR A C 1
ATOM 1599 O O . THR A 1 206 ? 29.529 32.564 14.703 1.00 32.18 235 THR A O 1
ATOM 1603 N N . SER A 1 207 ? 30.928 31.789 13.130 1.00 33.50 236 SER A N 1
ATOM 1604 C CA . SER A 1 207 ? 30.419 30.426 13.232 1.00 35.86 236 SER A CA 1
ATOM 1605 C C . SER A 1 207 ? 30.656 29.775 14.571 1.00 37.00 236 SER A C 1
ATOM 1606 O O . SER A 1 207 ? 30.080 28.695 14.800 1.00 37.39 236 SER A O 1
ATOM 1609 N N . GLN A 1 208 ? 31.517 30.325 15.453 1.00 37.04 237 GLN A N 1
ATOM 1610 C CA . GLN A 1 208 ? 31.679 29.666 16.805 1.00 36.28 237 GLN A CA 1
ATOM 1611 C C . GLN A 1 208 ? 30.457 29.888 17.691 1.00 36.76 237 GLN A C 1
ATOM 1612 O O . GLN A 1 208 ? 30.279 29.167 18.668 1.00 36.49 237 GLN A O 1
ATOM 1618 N N . ALA A 1 209 ? 29.629 30.902 17.406 1.00 35.78 238 ALA A N 1
ATOM 1619 C CA . ALA A 1 209 ? 28.600 31.210 18.426 1.00 34.78 238 ALA A CA 1
ATOM 1620 C C . ALA A 1 209 ? 27.290 31.772 17.907 1.00 33.77 238 ALA A C 1
ATOM 1621 O O . ALA A 1 209 ? 26.296 31.696 18.624 1.00 34.50 238 ALA A O 1
ATOM 1623 N N . GLY A 1 210 ? 27.323 32.410 16.735 1.00 31.37 239 GLY A N 1
ATOM 1624 C CA . GLY A 1 210 ? 26.235 33.234 16.239 1.00 29.57 239 GLY A CA 1
ATOM 1625 C C . GLY A 1 210 ? 26.625 34.659 15.874 1.00 29.59 239 GLY A C 1
ATOM 1626 O O . GLY A 1 210 ? 27.806 34.931 15.461 1.00 29.42 239 GLY A O 1
ATOM 1627 N N . TYR A 1 211 ? 25.636 35.558 16.045 1.00 26.70 240 TYR A N 1
ATOM 1628 C CA . TYR A 1 211 ? 25.667 36.962 15.659 1.00 25.21 240 TYR A CA 1
ATOM 1629 C C . TYR A 1 211 ? 25.824 37.909 16.867 1.00 24.97 240 TYR A C 1
ATOM 1630 O O . TYR A 1 211 ? 25.323 37.631 17.960 1.00 25.94 240 TYR A O 1
ATOM 1639 N N . ASN A 1 212 ? 26.490 39.044 16.677 1.00 22.33 241 ASN A N 1
ATOM 1640 C CA . ASN A 1 212 ? 26.705 39.880 17.822 1.00 21.78 241 ASN A CA 1
ATOM 1641 C C . ASN A 1 212 ? 26.532 41.329 17.442 1.00 20.63 241 ASN A C 1
ATOM 1642 O O . ASN A 1 212 ? 26.510 41.694 16.245 1.00 22.09 241 ASN A O 1
ATOM 1647 N N . LEU A 1 213 ? 26.301 42.181 18.416 1.00 20.12 242 LEU A N 1
ATOM 1648 C CA . LEU A 1 213 ? 26.090 43.575 18.063 1.00 21.02 242 LEU A CA 1
ATOM 1649 C C . LEU A 1 213 ? 26.386 44.399 19.282 1.00 21.91 242 LEU A C 1
ATOM 1650 O O . LEU A 1 213 ? 26.063 43.999 20.355 1.00 24.63 242 LEU A O 1
ATOM 1655 N N . VAL A 1 214 ? 26.992 45.560 19.106 1.00 23.42 243 VAL A N 1
ATOM 1656 C CA . VAL A 1 214 ? 27.186 46.502 20.152 1.00 23.63 243 VAL A CA 1
ATOM 1657 C C . VAL A 1 214 ? 26.354 47.717 19.797 1.00 23.01 243 VAL A C 1
ATOM 1658 O O . VAL A 1 214 ? 26.539 48.294 18.749 1.00 25.77 243 VAL A O 1
ATOM 1662 N N . ALA A 1 215 ? 25.395 48.094 20.625 1.00 23.96 244 ALA A N 1
ATOM 1663 C CA . ALA A 1 215 ? 24.549 49.221 20.263 1.00 23.57 244 ALA A CA 1
ATOM 1664 C C . ALA A 1 215 ? 24.588 50.248 21.370 1.00 24.88 244 ALA A C 1
ATOM 1665 O O . ALA A 1 215 ? 24.825 49.925 22.523 1.00 24.69 244 ALA A O 1
ATOM 1667 N N . SER A 1 216 ? 24.388 51.499 21.019 1.00 26.51 245 SER A N 1
ATOM 1668 C CA . SER A 1 216 ? 24.262 52.484 22.018 1.00 27.84 245 SER A CA 1
ATOM 1669 C C . SER A 1 216 ? 23.161 53.423 21.558 1.00 28.91 245 SER A C 1
ATOM 1670 O O . SER A 1 216 ? 23.030 53.678 20.350 1.00 30.24 245 SER A O 1
ATOM 1673 N N . ALA A 1 217 ? 22.356 53.910 22.519 1.00 29.95 246 ALA A N 1
ATOM 1674 C CA . ALA A 1 217 ? 21.165 54.769 22.274 1.00 31.37 246 ALA A CA 1
ATOM 1675 C C . ALA A 1 217 ? 21.053 55.807 23.391 1.00 32.17 246 ALA A C 1
ATOM 1676 O O . ALA A 1 217 ? 21.497 55.546 24.510 1.00 33.15 246 ALA A O 1
ATOM 1678 N N . THR A 1 218 ? 20.472 56.960 23.059 1.00 32.71 247 THR A N 1
ATOM 1679 C CA . THR A 1 218 ? 20.284 58.031 23.997 1.00 34.50 247 THR A CA 1
ATOM 1680 C C . THR A 1 218 ? 18.808 58.444 24.144 1.00 37.88 247 THR A C 1
ATOM 1681 O O . THR A 1 218 ? 17.929 58.079 23.337 1.00 37.56 247 THR A O 1
ATOM 1685 N N . THR A 1 219 ? 18.569 59.193 25.206 1.00 40.31 248 THR A N 1
ATOM 1686 C CA . THR A 1 219 ? 17.302 59.792 25.430 1.00 43.47 248 THR A CA 1
ATOM 1687 C C . THR A 1 219 ? 17.404 61.309 25.428 1.00 44.65 248 THR A C 1
ATOM 1688 O O . THR A 1 219 ? 18.502 61.869 25.640 1.00 43.75 248 THR A O 1
ATOM 1692 N N . SER A 1 220 ? 16.258 61.963 25.193 1.00 45.75 249 SER A N 1
ATOM 1693 C CA . SER A 1 220 ? 16.202 63.433 25.156 1.00 47.36 249 SER A CA 1
ATOM 1694 C C . SER A 1 220 ? 16.826 64.036 26.399 1.00 46.74 249 SER A C 1
ATOM 1695 O O . SER A 1 220 ? 17.285 65.154 26.364 1.00 48.19 249 SER A O 1
ATOM 1698 N N . ASN A 1 221 ? 16.850 63.307 27.498 1.00 46.71 250 ASN A N 1
ATOM 1699 C CA . ASN A 1 221 ? 17.505 63.813 28.692 1.00 46.76 250 ASN A CA 1
ATOM 1700 C C . ASN A 1 221 ? 18.989 63.340 28.751 1.00 46.56 250 ASN A C 1
ATOM 1701 O O . ASN A 1 221 ? 19.694 63.386 29.781 1.00 46.88 250 ASN A O 1
ATOM 1706 N N . ASN A 1 222 ? 19.463 62.826 27.640 1.00 45.66 251 ASN A N 1
ATOM 1707 C CA . ASN A 1 222 ? 20.859 62.500 27.586 1.00 44.91 251 ASN A CA 1
ATOM 1708 C C . ASN A 1 222 ? 21.268 61.266 28.307 1.00 42.48 251 ASN A C 1
ATOM 1709 O O . ASN A 1 222 ? 22.437 60.927 28.288 1.00 43.79 251 ASN A O 1
ATOM 1714 N N . MET A 1 223 ? 20.328 60.549 28.882 1.00 39.20 252 MET A N 1
ATOM 1715 C CA . MET A 1 223 ? 20.659 59.227 29.352 1.00 37.49 252 MET A CA 1
ATOM 1716 C C . MET A 1 223 ? 21.276 58.448 28.142 1.00 37.00 252 MET A C 1
ATOM 1717 O O . MET A 1 223 ? 20.785 58.582 26.989 1.00 36.46 252 MET A O 1
ATOM 1722 N N . ARG A 1 224 ? 22.410 57.773 28.367 1.00 33.81 253 ARG A N 1
ATOM 1723 C CA . ARG A 1 224 ? 23.025 56.958 27.304 1.00 31.83 253 ARG A CA 1
ATOM 1724 C C . ARG A 1 224 ? 23.247 55.560 27.773 1.00 29.90 253 ARG A C 1
ATOM 1725 O O . ARG A 1 224 ? 23.846 55.348 28.809 1.00 29.87 253 ARG A O 1
ATOM 1733 N N . LEU A 1 225 ? 22.760 54.600 27.009 1.00 29.09 254 LEU A N 1
ATOM 1734 C CA . LEU A 1 225 ? 23.045 53.201 27.300 1.00 27.64 254 LEU A CA 1
ATOM 1735 C C . LEU A 1 225 ? 23.862 52.513 26.190 1.00 26.54 254 LEU A C 1
ATOM 1736 O O . LEU A 1 225 ? 23.859 52.946 25.042 1.00 25.42 254 LEU A O 1
ATOM 1741 N N . ILE A 1 226 ? 24.498 51.403 26.546 1.00 25.02 255 ILE A N 1
ATOM 1742 C CA . ILE A 1 226 ? 25.241 50.661 25.607 1.00 25.46 255 ILE A CA 1
ATOM 1743 C C . ILE A 1 226 ? 24.854 49.261 25.873 1.00 26.66 255 ILE A C 1
ATOM 1744 O O . ILE A 1 226 ? 24.916 48.851 27.068 1.00 26.65 255 ILE A O 1
ATOM 1749 N N . SER A 1 227 ? 24.448 48.510 24.827 1.00 25.81 256 SER A N 1
ATOM 1750 C CA . SER A 1 227 ? 24.193 47.076 25.002 1.00 25.39 256 SER A CA 1
ATOM 1751 C C . SER A 1 227 ? 25.163 46.251 24.196 1.00 26.18 256 SER A C 1
ATOM 1752 O O . SER A 1 227 ? 25.642 46.739 23.166 1.00 26.90 256 SER A O 1
ATOM 1755 N N . VAL A 1 228 ? 25.362 44.986 24.594 1.00 25.15 257 VAL A N 1
ATOM 1756 C CA . VAL A 1 228 ? 26.160 44.089 23.853 1.00 25.72 257 VAL A CA 1
ATOM 1757 C C . VAL A 1 228 ? 25.464 42.744 23.929 1.00 26.01 257 VAL A C 1
ATOM 1758 O O . VAL A 1 228 ? 25.149 42.300 25.001 1.00 27.17 257 VAL A O 1
ATOM 1762 N N . VAL A 1 229 ? 25.225 42.104 22.783 1.00 23.80 258 VAL A N 1
ATOM 1763 C CA . VAL A 1 229 ? 24.752 40.739 22.766 1.00 23.85 258 VAL A CA 1
ATOM 1764 C C . VAL A 1 229 ? 25.705 39.873 21.907 1.00 25.24 258 VAL A C 1
ATOM 1765 O O . VAL A 1 229 ? 26.190 40.310 20.853 1.00 24.24 258 VAL A O 1
ATOM 1769 N N . MET A 1 230 ? 25.955 38.645 22.348 1.00 25.96 259 MET A N 1
ATOM 1770 C CA . MET A 1 230 ? 26.845 37.814 21.654 1.00 29.10 259 MET A CA 1
ATOM 1771 C C . MET A 1 230 ? 26.191 36.472 21.516 1.00 29.95 259 MET A C 1
ATOM 1772 O O . MET A 1 230 ? 25.390 36.096 22.376 1.00 31.46 259 MET A O 1
ATOM 1777 N N . GLY A 1 231 ? 26.543 35.752 20.454 1.00 29.59 260 GLY A N 1
ATOM 1778 C CA . GLY A 1 231 ? 26.023 34.411 20.217 1.00 30.04 260 GLY A CA 1
ATOM 1779 C C . GLY A 1 231 ? 24.507 34.422 20.065 1.00 31.34 260 GLY A C 1
ATOM 1780 O O . GLY A 1 231 ? 23.861 33.573 20.637 1.00 32.50 260 GLY A O 1
ATOM 1781 N N . VAL A 1 232 ? 23.946 35.383 19.305 1.00 31.22 261 VAL A N 1
ATOM 1782 C CA . VAL A 1 232 ? 22.529 35.382 18.951 1.00 30.59 261 VAL A CA 1
ATOM 1783 C C . VAL A 1 232 ? 22.308 34.517 17.683 1.00 31.83 261 VAL A C 1
ATOM 1784 O O . VAL A 1 232 ? 23.086 34.632 16.716 1.00 31.28 261 VAL A O 1
ATOM 1788 N N . PRO A 1 233 ? 21.248 33.642 17.665 1.00 32.06 262 PRO A N 1
ATOM 1789 C CA . PRO A 1 233 ? 21.100 32.735 16.499 1.00 31.26 262 PRO A CA 1
ATOM 1790 C C . PRO A 1 233 ? 20.854 33.427 15.146 1.00 30.39 262 PRO A C 1
ATOM 1791 O O . PRO A 1 233 ? 21.262 32.880 14.131 1.00 30.23 262 PRO A O 1
ATOM 1795 N N . THR A 1 234 ? 20.258 34.613 15.101 1.00 28.30 263 THR A N 1
ATOM 1796 C CA . THR A 1 234 ? 19.849 35.139 13.797 1.00 29.15 263 THR A CA 1
ATOM 1797 C C . THR A 1 234 ? 20.245 36.585 13.716 1.00 29.23 263 THR A C 1
ATOM 1798 O O . THR A 1 234 ? 20.334 37.273 14.736 1.00 29.46 263 THR A O 1
ATOM 1802 N N . TYR A 1 235 ? 20.516 37.059 12.523 1.00 29.56 264 TYR A N 1
ATOM 1803 C CA . TYR A 1 235 ? 20.981 38.435 12.402 1.00 31.40 264 TYR A CA 1
ATOM 1804 C C . TYR A 1 235 ? 19.886 39.487 12.553 1.00 31.67 264 TYR A C 1
ATOM 1805 O O . TYR A 1 235 ? 20.163 40.653 12.880 1.00 32.07 264 TYR A O 1
ATOM 1814 N N . LYS A 1 236 ? 18.650 39.112 12.266 1.00 31.45 265 LYS A N 1
ATOM 1815 C CA . LYS A 1 236 ? 17.549 39.951 12.723 1.00 31.50 265 LYS A CA 1
ATOM 1816 C C . LYS A 1 236 ? 17.342 39.859 14.218 1.00 29.85 265 LYS A C 1
ATOM 1817 O O . LYS A 1 236 ? 17.038 40.858 14.850 1.00 30.02 265 LYS A O 1
ATOM 1823 N N . GLY A 1 237 ? 17.472 38.661 14.795 1.00 30.63 266 GLY A N 1
ATOM 1824 C CA . GLY A 1 237 ? 17.302 38.500 16.264 1.00 29.45 266 GLY A CA 1
ATOM 1825 C C . GLY A 1 237 ? 18.196 39.420 17.102 1.00 31.35 266 GLY A C 1
ATOM 1826 O O . GLY A 1 237 ? 17.835 39.863 18.236 1.00 30.76 266 GLY A O 1
ATOM 1827 N N . ARG A 1 238 ? 19.369 39.768 16.554 1.00 30.97 267 ARG A N 1
ATOM 1828 C CA . ARG A 1 238 ? 20.328 40.518 17.358 1.00 29.62 267 ARG A CA 1
ATOM 1829 C C . ARG A 1 238 ? 19.840 41.953 17.527 1.00 29.48 267 ARG A C 1
ATOM 1830 O O . ARG A 1 238 ? 19.958 42.545 18.621 1.00 28.56 267 ARG A O 1
ATOM 1838 N N . GLU A 1 239 ? 19.254 42.521 16.479 1.00 27.62 268 GLU A N 1
ATOM 1839 C CA . GLU A 1 239 ? 18.676 43.844 16.669 1.00 28.58 268 GLU A CA 1
ATOM 1840 C C . GLU A 1 239 ? 17.445 43.858 17.591 1.00 28.96 268 GLU A C 1
ATOM 1841 O O . GLU A 1 239 ? 17.241 44.817 18.381 1.00 29.90 268 GLU A O 1
ATOM 1847 N N . VAL A 1 240 ? 16.629 42.806 17.496 1.00 28.27 269 VAL A N 1
ATOM 1848 C CA . VAL A 1 240 ? 15.482 42.673 18.382 1.00 28.54 269 VAL A CA 1
ATOM 1849 C C . VAL A 1 240 ? 15.903 42.573 19.898 1.00 27.74 269 VAL A C 1
ATOM 1850 O O . VAL A 1 240 ? 15.412 43.292 20.719 1.00 26.69 269 VAL A O 1
ATOM 1854 N N . GLU A 1 241 ? 16.766 41.619 20.240 1.00 28.84 270 GLU A N 1
ATOM 1855 C CA . GLU A 1 241 ? 17.251 41.461 21.597 1.00 29.46 270 GLU A CA 1
ATOM 1856 C C . GLU A 1 241 ? 17.951 42.740 22.100 1.00 29.14 270 GLU A C 1
ATOM 1857 O O . GLU A 1 241 ? 17.865 43.072 23.278 1.00 28.41 270 GLU A O 1
ATOM 1863 N N . SER A 1 242 ? 18.618 43.469 21.207 1.00 29.27 271 SER A N 1
ATOM 1864 C CA . SER A 1 242 ? 19.311 44.644 21.648 1.00 29.78 271 SER A CA 1
ATOM 1865 C C . SER A 1 242 ? 18.279 45.683 22.016 1.00 31.09 271 SER A C 1
ATOM 1866 O O . SER A 1 242 ? 18.396 46.341 23.057 1.00 30.89 271 SER A O 1
ATOM 1869 N N . LYS A 1 243 ? 17.350 45.923 21.087 1.00 31.44 272 LYS A N 1
ATOM 1870 C CA . LYS A 1 243 ? 16.262 46.878 21.327 1.00 31.64 272 LYS A CA 1
ATOM 1871 C C . LYS A 1 243 ? 15.500 46.503 22.614 1.00 29.88 272 LYS A C 1
ATOM 1872 O O . LYS A 1 243 ? 15.139 47.362 23.397 1.00 29.53 272 LYS A O 1
ATOM 1878 N N . LYS A 1 244 ? 15.317 45.217 22.866 1.00 29.93 273 LYS A N 1
ATOM 1879 C CA . LYS A 1 244 ? 14.710 44.786 24.111 1.00 29.11 273 LYS A CA 1
ATOM 1880 C C . LYS A 1 244 ? 15.505 45.268 25.364 1.00 30.61 273 LYS A C 1
ATOM 1881 O O . LYS A 1 244 ? 14.915 45.718 26.389 1.00 29.04 273 LYS A O 1
ATOM 1887 N N . LEU A 1 245 ? 16.832 45.078 25.337 1.00 30.05 274 LEU A N 1
ATOM 1888 C CA . LEU A 1 245 ? 17.683 45.553 26.436 1.00 29.07 274 LEU A CA 1
ATOM 1889 C C . LEU A 1 245 ? 17.585 47.054 26.579 1.00 29.40 274 LEU A C 1
ATOM 1890 O O . LEU A 1 245 ? 17.380 47.570 27.690 1.00 30.01 274 LEU A O 1
ATOM 1895 N N . LEU A 1 246 ? 17.705 47.771 25.470 1.00 28.80 275 LEU A N 1
ATOM 1896 C CA . LEU A 1 246 ? 17.756 49.197 25.572 1.00 29.06 275 LEU A CA 1
ATOM 1897 C C . LEU A 1 246 ? 16.412 49.759 26.172 1.00 32.80 275 LEU A C 1
ATOM 1898 O O . LEU A 1 246 ? 16.437 50.562 27.113 1.00 31.99 275 LEU A O 1
ATOM 1903 N N . GLN A 1 247 ? 15.270 49.337 25.612 1.00 33.63 276 GLN A N 1
ATOM 1904 C CA . GLN A 1 247 ? 13.937 49.799 26.045 1.00 36.16 276 GLN A CA 1
ATOM 1905 C C . GLN A 1 247 ? 13.632 49.425 27.481 1.00 36.92 276 GLN A C 1
ATOM 1906 O O . GLN A 1 247 ? 13.089 50.222 28.203 1.00 38.93 276 GLN A O 1
ATOM 1912 N N . TRP A 1 248 ? 14.000 48.229 27.906 1.00 38.37 277 TRP A N 1
ATOM 1913 C CA . TRP A 1 248 ? 13.902 47.893 29.304 1.00 38.98 277 TRP A CA 1
ATOM 1914 C C . TRP A 1 248 ? 14.731 48.838 30.125 1.00 40.52 277 TRP A C 1
ATOM 1915 O O . TRP A 1 248 ? 14.362 49.222 31.272 1.00 41.19 277 TRP A O 1
ATOM 1926 N N . GLY A 1 249 ? 15.904 49.175 29.589 1.00 39.92 278 GLY A N 1
ATOM 1927 C CA . GLY A 1 249 ? 16.777 50.104 30.301 1.00 39.52 278 GLY A CA 1
ATOM 1928 C C . GLY A 1 249 ? 16.143 51.473 30.408 1.00 39.18 278 GLY A C 1
ATOM 1929 O O . GLY A 1 249 ? 15.942 51.959 31.504 1.00 41.11 278 GLY A O 1
ATOM 1930 N N . PHE A 1 250 ? 15.796 52.104 29.298 1.00 39.10 279 PHE A N 1
ATOM 1931 C CA . PHE A 1 250 ? 15.179 53.424 29.348 1.00 40.12 279 PHE A CA 1
ATOM 1932 C C . PHE A 1 250 ? 13.796 53.425 30.064 1.00 42.08 279 PHE A C 1
ATOM 1933 O O . PHE A 1 250 ? 13.383 54.461 30.589 1.00 42.39 279 PHE A O 1
ATOM 1941 N N . ALA A 1 251 ? 13.098 52.283 30.068 1.00 43.09 280 ALA A N 1
ATOM 1942 C CA . ALA A 1 251 ? 11.788 52.171 30.734 1.00 45.41 280 ALA A CA 1
ATOM 1943 C C . ALA A 1 251 ? 11.957 52.207 32.225 1.00 46.34 280 ALA A C 1
ATOM 1944 O O . ALA A 1 251 ? 11.181 52.850 32.912 1.00 47.22 280 ALA A O 1
ATOM 1946 N N . ASN A 1 252 ? 12.979 51.504 32.721 1.00 46.79 281 ASN A N 1
ATOM 1947 C CA . ASN A 1 252 ? 13.077 51.186 34.118 1.00 45.90 281 ASN A CA 1
ATOM 1948 C C . ASN A 1 252 ? 14.129 51.925 34.969 1.00 45.65 281 ASN A C 1
ATOM 1949 O O . ASN A 1 252 ? 14.221 51.685 36.162 1.00 45.79 281 ASN A O 1
ATOM 1954 N N . PHE A 1 253 ? 14.958 52.789 34.405 1.00 44.33 282 PHE A N 1
ATOM 1955 C CA . PHE A 1 253 ? 16.062 53.238 35.216 1.00 42.19 282 PHE A CA 1
ATOM 1956 C C . PHE A 1 253 ? 16.308 54.630 34.767 1.00 42.00 282 PHE A C 1
ATOM 1957 O O . PHE A 1 253 ? 15.805 55.033 33.760 1.00 40.72 282 PHE A O 1
ATOM 1965 N N . GLU A 1 254 ? 17.056 55.385 35.549 1.00 41.57 283 GLU A N 1
ATOM 1966 C CA . GLU A 1 254 ? 17.391 56.725 35.170 1.00 41.23 283 GLU A CA 1
ATOM 1967 C C . GLU A 1 254 ? 18.760 56.949 35.756 1.00 40.42 283 GLU A C 1
ATOM 1968 O O . GLU A 1 254 ? 19.211 56.166 36.635 1.00 39.13 283 GLU A O 1
ATOM 1974 N N . THR A 1 255 ? 19.389 58.028 35.305 1.00 39.12 284 THR A N 1
ATOM 1975 C CA . THR A 1 255 ? 20.752 58.309 35.645 1.00 39.68 284 THR A CA 1
ATOM 1976 C C . THR A 1 255 ? 20.862 59.779 35.999 1.00 39.70 284 THR A C 1
ATOM 1977 O O . THR A 1 255 ? 20.347 60.621 35.332 1.00 39.50 284 THR A O 1
ATOM 1981 N N . PHE A 1 256 ? 21.504 60.102 37.092 1.00 40.04 285 PHE A N 1
ATOM 1982 C CA . PHE A 1 256 ? 21.673 61.502 37.363 1.00 41.35 285 PHE A CA 1
ATOM 1983 C C . PHE A 1 256 ? 23.035 61.804 37.994 1.00 40.22 285 PHE A C 1
ATOM 1984 O O . PHE A 1 256 ? 23.692 60.958 38.598 1.00 39.17 285 PHE A O 1
ATOM 1992 N N . LYS A 1 257 ? 23.429 63.037 37.792 1.00 40.15 286 LYS A N 1
ATOM 1993 C CA . LYS A 1 257 ? 24.695 63.516 38.241 1.00 40.87 286 LYS A CA 1
ATOM 1994 C C . LYS A 1 257 ? 24.608 63.807 39.745 1.00 40.85 286 LYS A C 1
ATOM 1995 O O . LYS A 1 257 ? 23.811 64.631 40.170 1.00 41.21 286 LYS A O 1
ATOM 2001 N N . THR A 1 258 ? 25.390 63.113 40.569 1.00 41.65 287 THR A N 1
ATOM 2002 C CA . THR A 1 258 ? 25.433 63.472 41.975 1.00 40.70 287 THR A CA 1
ATOM 2003 C C . THR A 1 258 ? 26.573 64.396 42.347 1.00 41.64 287 THR A C 1
ATOM 2004 O O . THR A 1 258 ? 26.522 65.031 43.401 1.00 42.89 287 THR A O 1
ATOM 2008 N N . LEU A 1 259 ? 27.625 64.462 41.536 1.00 41.81 288 LEU A N 1
ATOM 2009 C CA . LEU A 1 259 ? 28.706 65.431 41.778 1.00 41.59 288 LEU A CA 1
ATOM 2010 C C . LEU A 1 259 ? 29.168 66.121 40.514 1.00 42.29 288 LEU A C 1
ATOM 2011 O O . LEU A 1 259 ? 29.286 65.488 39.451 1.00 42.91 288 LEU A O 1
ATOM 2016 N N . GLU A 1 260 ? 29.437 67.411 40.651 1.00 42.82 289 GLU A N 1
ATOM 2017 C CA . GLU A 1 260 ? 29.985 68.225 39.599 1.00 44.29 289 GLU A CA 1
ATOM 2018 C C . GLU A 1 260 ? 31.447 68.603 39.878 1.00 44.90 289 GLU A C 1
ATOM 2019 O O . GLU A 1 260 ? 31.758 69.162 40.951 1.00 44.44 289 GLU A O 1
ATOM 2025 N N . ALA A 1 261 ? 32.316 68.325 38.889 1.00 44.62 290 ALA A N 1
ATOM 2026 C CA . ALA A 1 261 ? 33.774 68.585 38.929 1.00 44.41 290 ALA A CA 1
ATOM 2027 C C . ALA A 1 261 ? 34.086 69.941 39.479 1.00 43.79 290 ALA A C 1
ATOM 2028 O O . ALA A 1 261 ? 33.546 70.937 39.001 1.00 44.62 290 ALA A O 1
ATOM 2030 N N . GLY A 1 262 ? 34.951 70.010 40.489 1.00 43.38 291 GLY A N 1
ATOM 2031 C CA . GLY A 1 262 ? 35.434 71.312 40.942 1.00 41.08 291 GLY A CA 1
ATOM 2032 C C . GLY A 1 262 ? 34.509 72.007 41.909 1.00 41.17 291 GLY A C 1
ATOM 2033 O O . GLY A 1 262 ? 34.908 72.964 42.545 1.00 42.35 291 GLY A O 1
ATOM 2034 N N . LYS A 1 263 ? 33.264 71.556 42.036 1.00 41.31 292 LYS A N 1
ATOM 2035 C CA . LYS A 1 263 ? 32.310 72.212 42.924 1.00 41.38 292 LYS A CA 1
ATOM 2036 C C . LYS A 1 263 ? 32.520 71.902 44.447 1.00 42.08 292 LYS A C 1
ATOM 2037 O O . LYS A 1 263 ? 32.685 70.752 44.857 1.00 40.78 292 LYS A O 1
ATOM 2043 N N . GLU A 1 264 ? 32.445 72.933 45.273 1.00 42.53 293 GLU A N 1
ATOM 2044 C CA . GLU A 1 264 ? 32.584 72.762 46.721 1.00 43.78 293 GLU A CA 1
ATOM 2045 C C . GLU A 1 264 ? 31.236 72.439 47.251 1.00 43.30 293 GLU A C 1
ATOM 2046 O O . GLU A 1 264 ? 30.341 73.242 47.122 1.00 44.61 293 GLU A O 1
ATOM 2052 N N . ILE A 1 265 ? 31.062 71.249 47.792 1.00 42.53 294 ILE A N 1
ATOM 2053 C CA . ILE A 1 265 ? 29.767 70.890 48.297 1.00 42.79 294 ILE A CA 1
ATOM 2054 C C . ILE A 1 265 ? 29.663 70.976 49.835 1.00 43.03 294 ILE A C 1
ATOM 2055 O O . ILE A 1 265 ? 28.599 70.788 50.399 1.00 43.91 294 ILE A O 1
ATOM 2060 N N . SER A 1 266 ? 30.754 71.212 50.531 1.00 41.79 295 SER A N 1
ATOM 2061 C CA . SER A 1 266 ? 30.701 71.089 51.974 1.00 41.55 295 SER A CA 1
ATOM 2062 C C . SER A 1 266 ? 31.872 71.832 52.583 1.00 41.14 295 SER A C 1
ATOM 2063 O O . SER A 1 266 ? 32.899 72.043 51.922 1.00 39.55 295 SER A O 1
ATOM 2066 N N . GLU A 1 267 ? 31.742 72.191 53.855 1.00 41.43 296 GLU A N 1
ATOM 2067 C CA . GLU A 1 267 ? 32.869 72.770 54.604 1.00 41.49 296 GLU A CA 1
ATOM 2068 C C . GLU A 1 267 ? 33.100 71.922 55.839 1.00 41.57 296 GLU A C 1
ATOM 2069 O O . GLU A 1 267 ? 32.139 71.539 56.543 1.00 40.81 296 GLU A O 1
ATOM 2075 N N . GLN A 1 268 ? 34.357 71.603 56.108 1.00 39.87 297 GLN A N 1
ATOM 2076 C CA . GLN A 1 268 ? 34.655 70.718 57.209 1.00 39.67 297 GLN A CA 1
ATOM 2077 C C . GLN A 1 268 ? 35.748 71.335 58.102 1.00 38.49 297 GLN A C 1
ATOM 2078 O O . GLN A 1 268 ? 36.722 71.947 57.599 1.00 35.78 297 GLN A O 1
ATOM 2084 N N . ARG A 1 269 ? 35.607 71.145 59.417 1.00 37.43 298 ARG A N 1
ATOM 2085 C CA . ARG A 1 269 ? 36.526 71.755 60.369 1.00 36.62 298 ARG A CA 1
ATOM 2086 C C . ARG A 1 269 ? 37.880 71.045 60.193 1.00 34.62 298 ARG A C 1
ATOM 2087 O O . ARG A 1 269 ? 37.925 69.859 59.922 1.00 33.42 298 ARG A O 1
ATOM 2095 N N . VAL A 1 270 ? 38.975 71.763 60.332 1.00 34.68 299 VAL A N 1
ATOM 2096 C CA . VAL A 1 270 ? 40.329 71.164 60.294 1.00 34.63 299 VAL A CA 1
ATOM 2097 C C . VAL A 1 270 ? 41.133 71.493 61.598 1.00 35.09 299 VAL A C 1
ATOM 2098 O O . VAL A 1 270 ? 41.094 72.637 62.089 1.00 34.61 299 VAL A O 1
ATOM 2102 N N . TYR A 1 271 ? 41.878 70.522 62.126 1.00 34.52 300 TYR A N 1
ATOM 2103 C CA . TYR A 1 271 ? 42.621 70.739 63.375 1.00 35.48 300 TYR A CA 1
ATOM 2104 C C . TYR A 1 271 ? 44.060 71.102 63.088 1.00 35.83 300 TYR A C 1
ATOM 2105 O O . TYR A 1 271 ? 44.737 70.454 62.262 1.00 34.78 300 TYR A O 1
ATOM 2114 N N . TYR A 1 272 ? 44.503 72.190 63.718 1.00 36.36 301 TYR A N 1
ATOM 2115 C CA . TYR A 1 272 ? 45.942 72.485 63.735 1.00 36.66 301 TYR A CA 1
ATOM 2116 C C . TYR A 1 272 ? 46.549 72.872 62.357 1.00 38.36 301 TYR A C 1
ATOM 2117 O O . TYR A 1 272 ? 47.588 72.350 61.985 1.00 37.35 301 TYR A O 1
ATOM 2126 N N . GLY A 1 273 ? 45.917 73.756 61.587 1.00 41.07 302 GLY A N 1
ATOM 2127 C CA . GLY A 1 273 ? 46.505 74.140 60.288 1.00 42.90 302 GLY A CA 1
ATOM 2128 C C . GLY A 1 273 ? 46.317 75.612 60.006 1.00 44.56 302 GLY A C 1
ATOM 2129 O O . GLY A 1 273 ? 45.835 76.341 60.877 1.00 43.20 302 GLY A O 1
ATOM 2130 N N . ASP A 1 274 ? 46.650 76.061 58.788 1.00 46.59 303 ASP A N 1
ATOM 2131 C CA . ASP A 1 274 ? 46.523 77.504 58.473 1.00 48.35 303 ASP A CA 1
ATOM 2132 C C . ASP A 1 274 ? 45.103 78.027 58.407 1.00 48.45 303 ASP A C 1
ATOM 2133 O O . ASP A 1 274 ? 44.922 79.218 58.545 1.00 49.19 303 ASP A O 1
ATOM 2138 N N . LYS A 1 275 ? 44.092 77.229 58.098 1.00 47.72 304 LYS A N 1
ATOM 2139 C CA . LYS A 1 275 ? 42.743 77.769 58.338 1.00 48.55 304 LYS A CA 1
ATOM 2140 C C . LYS A 1 275 ? 41.981 76.833 59.245 1.00 47.30 304 LYS A C 1
ATOM 2141 O O . LYS A 1 275 ? 42.444 75.760 59.555 1.00 46.03 304 LYS A O 1
ATOM 2147 N N . ASN A 1 276 ? 40.783 77.259 59.603 1.00 46.97 305 ASN A N 1
ATOM 2148 C CA . ASN A 1 276 ? 39.976 76.603 60.598 1.00 47.23 305 ASN A CA 1
ATOM 2149 C C . ASN A 1 276 ? 39.026 75.574 59.965 1.00 46.28 305 ASN A C 1
ATOM 2150 O O . ASN A 1 276 ? 38.508 74.667 60.650 1.00 46.00 305 ASN A O 1
ATOM 2155 N N . SER A 1 277 ? 38.809 75.711 58.661 1.00 44.62 306 SER A N 1
ATOM 2156 C CA . SER A 1 277 ? 37.956 74.751 57.945 1.00 43.21 306 SER A CA 1
ATOM 2157 C C . SER A 1 277 ? 38.475 74.549 56.537 1.00 42.32 306 SER A C 1
ATOM 2158 O O . SER A 1 277 ? 39.436 75.198 56.124 1.00 42.06 306 SER A O 1
ATOM 2161 N N . VAL A 1 278 ? 37.852 73.608 55.822 1.00 41.30 307 VAL A N 1
ATOM 2162 C CA . VAL A 1 278 ? 38.256 73.275 54.446 1.00 38.78 307 VAL A CA 1
ATOM 2163 C C . VAL A 1 278 ? 37.010 72.868 53.669 1.00 38.40 307 VAL A C 1
ATOM 2164 O O . VAL A 1 278 ? 36.034 72.353 54.250 1.00 36.46 307 VAL A O 1
ATOM 2168 N N . LYS A 1 279 ? 37.033 73.174 52.366 1.00 37.38 308 LYS A N 1
ATOM 2169 C CA . LYS A 1 279 ? 35.946 72.861 51.463 1.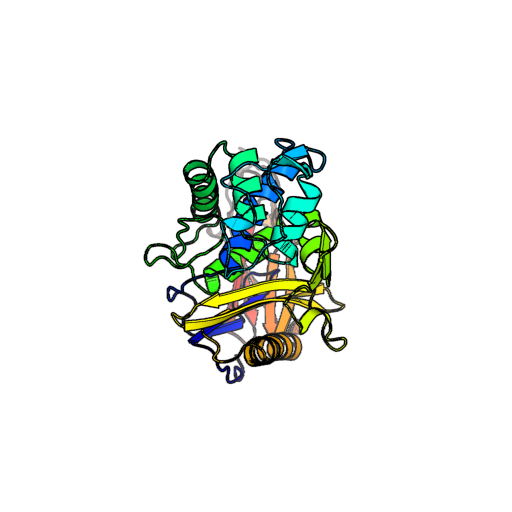00 36.81 308 LYS A CA 1
ATOM 2170 C C . LYS A 1 279 ? 36.167 71.468 50.951 1.00 35.32 308 LYS A C 1
ATOM 2171 O O . LYS A 1 279 ? 37.304 71.077 50.679 1.00 35.40 308 LYS A O 1
ATOM 2177 N N . LEU A 1 280 ? 35.096 70.704 50.862 1.00 33.85 309 LEU A N 1
ATOM 2178 C CA . LEU A 1 280 ? 35.138 69.350 50.338 1.00 33.42 309 LEU A CA 1
ATOM 2179 C C . LEU A 1 280 ? 34.331 69.294 49.042 1.00 34.14 309 LEU A C 1
ATOM 2180 O O . LEU A 1 280 ? 33.423 70.097 48.849 1.00 35.28 309 LEU A O 1
ATOM 2185 N N . GLY A 1 281 ? 34.615 68.310 48.203 1.00 34.12 310 GLY A N 1
ATOM 2186 C CA . GLY A 1 281 ? 33.870 68.092 46.962 1.00 35.16 310 GLY A CA 1
ATOM 2187 C C . GLY A 1 281 ? 34.548 67.000 46.176 1.00 36.08 310 GLY A C 1
ATOM 2188 O O . GLY A 1 281 ? 35.139 66.084 46.790 1.00 35.01 310 GLY A O 1
ATOM 2189 N N . ALA A 1 282 ? 34.481 67.115 44.832 1.00 35.90 311 ALA A N 1
ATOM 2190 C CA . ALA A 1 282 ? 35.067 66.154 43.861 1.00 37.39 311 ALA A CA 1
ATOM 2191 C C . ALA A 1 282 ? 35.621 66.928 42.654 1.00 38.44 311 ALA A C 1
ATOM 2192 O O . ALA A 1 282 ? 35.051 67.924 42.199 1.00 37.99 311 ALA A O 1
ATOM 2194 N N . PHE A 1 283 ? 36.787 66.521 42.184 1.00 40.59 312 PHE A N 1
ATOM 2195 C CA . PHE A 1 283 ? 37.379 67.182 41.027 1.00 42.87 312 PHE A CA 1
ATOM 2196 C C . PHE A 1 283 ? 36.869 66.568 39.692 1.00 43.98 312 PHE A C 1
ATOM 2197 O O . PHE A 1 283 ? 37.227 67.044 38.608 1.00 44.78 312 PHE A O 1
ATOM 2205 N N . MET A 1 284 ? 36.038 65.529 39.786 1.00 44.68 313 MET A N 1
ATOM 2206 C CA . MET A 1 284 ? 35.339 65.020 38.591 1.00 45.56 313 MET A CA 1
ATOM 2207 C C . MET A 1 284 ? 33.856 64.767 38.827 1.00 44.00 313 MET A C 1
ATOM 2208 O O . MET A 1 284 ? 33.423 64.512 39.992 1.00 41.71 313 MET A O 1
ATOM 2213 N N . ASP A 1 285 ? 33.091 64.849 37.731 1.00 41.92 314 ASP A N 1
ATOM 2214 C CA . ASP A 1 285 ? 31.636 64.588 37.732 1.00 39.92 314 ASP A CA 1
ATOM 2215 C C . ASP A 1 285 ? 31.393 63.197 38.214 1.00 38.27 314 ASP A C 1
ATOM 2216 O O . ASP A 1 285 ? 32.268 62.392 38.119 1.00 37.37 314 ASP A O 1
ATOM 2221 N N . HIS A 1 286 ? 30.214 62.908 38.743 1.00 37.25 315 HIS A N 1
ATOM 2222 C CA . HIS A 1 286 ? 29.882 61.554 39.140 1.00 37.38 315 HIS A CA 1
ATOM 2223 C C . HIS A 1 286 ? 28.405 61.358 38.850 1.00 37.89 315 HIS A C 1
ATOM 2224 O O . HIS A 1 286 ? 27.646 62.341 38.882 1.00 38.02 315 HIS A O 1
ATOM 2231 N N . PHE A 1 287 ? 28.003 60.110 38.577 1.00 37.39 316 PHE A N 1
ATOM 2232 C CA . PHE A 1 287 ? 26.651 59.835 38.058 1.00 37.25 316 PHE A CA 1
ATOM 2233 C C . PHE A 1 287 ? 26.219 58.559 38.669 1.00 37.86 316 PHE A C 1
ATOM 2234 O O . PHE A 1 287 ? 27.036 57.668 38.868 1.00 38.34 316 PHE A O 1
ATOM 2242 N N . ILE A 1 288 ? 24.942 58.444 38.980 1.00 37.78 317 ILE A N 1
ATOM 2243 C CA . ILE A 1 288 ? 24.509 57.161 39.471 1.00 40.01 317 ILE A CA 1
ATOM 2244 C C . ILE A 1 288 ? 23.285 56.722 38.698 1.00 40.44 317 ILE A C 1
ATOM 2245 O O . ILE A 1 288 ? 22.601 57.528 38.066 1.00 41.30 317 ILE A O 1
ATOM 2250 N N . THR A 1 289 ? 23.037 55.437 38.717 1.00 41.01 318 THR A N 1
ATOM 2251 C CA . THR A 1 289 ? 21.886 54.917 38.053 1.00 42.67 318 THR A CA 1
ATOM 2252 C C . THR A 1 289 ? 20.951 54.257 39.079 1.00 42.64 318 THR A C 1
ATOM 2253 O O . THR A 1 289 ? 21.357 53.372 39.813 1.00 42.32 318 THR A O 1
ATOM 2257 N N . ILE A 1 290 ? 19.687 54.668 39.084 1.00 44.02 319 ILE A N 1
ATOM 2258 C CA . ILE A 1 290 ? 18.687 54.203 40.074 1.00 45.06 319 ILE A CA 1
ATOM 2259 C C . ILE A 1 290 ? 17.374 53.811 39.395 1.00 45.06 319 ILE A C 1
ATOM 2260 O O . ILE A 1 290 ? 17.169 54.170 38.254 1.00 45.00 319 ILE A O 1
ATOM 2265 N N . PRO A 1 291 ? 16.472 53.089 40.098 1.00 45.93 320 PRO A N 1
ATOM 2266 C CA . PRO A 1 291 ? 15.162 52.866 39.493 1.00 45.33 320 PRO A CA 1
ATOM 2267 C C . PRO A 1 291 ? 14.573 54.186 39.082 1.00 45.70 320 PRO A C 1
ATOM 2268 O O . PRO A 1 291 ? 14.794 55.198 39.764 1.00 46.35 320 PRO A O 1
ATOM 2272 N N . LYS A 1 292 ? 13.888 54.199 37.939 1.00 45.92 321 LYS A N 1
ATOM 2273 C CA . LYS A 1 292 ? 13.244 55.403 37.425 1.00 46.91 321 LYS A CA 1
ATOM 2274 C C . LYS A 1 292 ? 12.262 55.961 38.472 1.00 47.47 321 LYS A C 1
ATOM 2275 O O . LYS A 1 292 ? 11.694 55.212 39.258 1.00 46.08 321 LYS A O 1
ATOM 2281 N N . GLY A 1 293 ? 12.053 57.265 38.464 1.00 47.73 322 GLY A N 1
ATOM 2282 C CA . GLY A 1 293 ? 11.156 57.826 39.438 1.00 49.24 322 GLY A CA 1
ATOM 2283 C C . GLY A 1 293 ? 11.699 58.058 40.848 1.00 50.08 322 GLY A C 1
ATOM 2284 O O . GLY A 1 293 ? 11.101 58.841 41.563 1.00 50.30 322 GLY A O 1
ATOM 2285 N N . LYS A 1 294 ? 12.835 57.436 41.223 1.00 50.87 323 LYS A N 1
ATOM 2286 C CA . LYS A 1 294 ? 13.354 57.378 42.611 1.00 50.52 323 LYS A CA 1
ATOM 2287 C C . LYS A 1 294 ? 14.392 58.437 43.033 1.00 51.76 323 LYS A C 1
ATOM 2288 O O . LYS A 1 294 ? 15.013 58.338 44.122 1.00 50.78 323 LYS A O 1
ATOM 2294 N N . GLN A 1 295 ? 14.596 59.452 42.205 1.00 52.32 324 GLN A N 1
ATOM 2295 C CA . GLN A 1 295 ? 15.625 60.412 42.525 1.00 53.41 324 GLN A CA 1
ATOM 2296 C C . GLN A 1 295 ? 15.468 61.126 43.877 1.00 54.20 324 GLN A C 1
ATOM 2297 O O . GLN A 1 295 ? 16.461 61.283 44.614 1.00 53.23 324 GLN A O 1
ATOM 2303 N N . SER A 1 296 ? 14.227 61.576 44.153 1.00 54.68 325 SER A N 1
ATOM 2304 C CA . SER A 1 296 ? 13.796 62.201 45.432 1.00 54.41 325 SER A CA 1
ATOM 2305 C C . SER A 1 296 ? 14.225 61.419 46.619 1.00 54.48 325 SER A C 1
ATOM 2306 O O . SER A 1 296 ? 14.649 61.988 47.606 1.00 54.80 325 SER A O 1
ATOM 2309 N N . GLU A 1 297 ? 14.056 60.114 46.553 1.00 54.39 326 GLU A N 1
ATOM 2310 C CA . GLU A 1 297 ? 14.244 59.305 47.729 1.00 54.57 326 GLU A CA 1
ATOM 2311 C C . GLU A 1 297 ? 15.710 58.950 48.008 1.00 54.34 326 GLU A C 1
ATOM 2312 O O . GLU A 1 297 ? 16.007 58.350 49.035 1.00 54.32 326 GLU A O 1
ATOM 2318 N N . VAL A 1 298 ? 16.637 59.310 47.117 1.00 53.53 327 VAL A N 1
ATOM 2319 C CA . VAL A 1 298 ? 18.047 58.989 47.397 1.00 52.70 327 VAL A CA 1
ATOM 2320 C C . VAL A 1 298 ? 18.618 59.937 48.471 1.00 52.30 327 VAL A C 1
ATOM 2321 O O . VAL A 1 298 ? 18.355 61.151 48.435 1.00 51.74 327 VAL A O 1
ATOM 2325 N N . LYS A 1 299 ? 19.395 59.388 49.402 1.00 51.32 328 LYS A N 1
ATOM 2326 C CA . LYS A 1 299 ? 19.971 60.191 50.480 1.00 52.35 328 LYS A CA 1
ATOM 2327 C C . LYS A 1 299 ? 21.495 60.045 50.559 1.00 52.71 328 LYS A C 1
ATOM 2328 O O . LYS A 1 299 ? 22.020 58.934 50.613 1.00 53.94 328 LYS A O 1
ATOM 2334 N N . ALA A 1 300 ? 22.208 61.161 50.538 1.00 52.20 329 ALA A N 1
ATOM 2335 C CA . ALA A 1 300 ? 23.658 61.112 50.536 1.00 53.03 329 ALA A CA 1
ATOM 2336 C C . ALA A 1 300 ? 24.223 61.306 51.939 1.00 53.53 329 ALA A C 1
ATOM 2337 O O . ALA A 1 300 ? 23.671 62.038 52.739 1.00 54.44 329 ALA A O 1
ATOM 2339 N N . ARG A 1 301 ? 25.331 60.675 52.250 1.00 54.15 330 ARG A N 1
ATOM 2340 C CA . ARG A 1 301 ? 26.002 61.001 53.486 1.00 54.86 330 ARG A CA 1
ATOM 2341 C C . ARG A 1 301 ? 27.518 60.803 53.351 1.00 56.45 330 ARG A C 1
ATOM 2342 O O . ARG A 1 301 ? 27.999 60.226 52.342 1.00 56.28 330 ARG A O 1
ATOM 2350 N N . TYR A 1 302 ? 28.264 61.243 54.370 1.00 57.04 331 TYR A N 1
ATOM 2351 C CA . TYR A 1 302 ? 29.717 61.148 54.341 1.00 58.67 331 TYR A CA 1
ATOM 2352 C C . TYR A 1 302 ? 30.245 60.039 55.223 1.00 59.49 331 TYR A C 1
ATOM 2353 O O . TYR A 1 302 ? 29.545 59.536 56.094 1.00 60.27 331 TYR A O 1
ATOM 2362 N N . GLU A 1 303 ? 31.474 59.633 54.962 1.00 59.80 332 GLU A N 1
ATOM 2363 C CA . GLU A 1 303 ? 32.158 58.672 55.794 1.00 60.98 332 GLU A CA 1
ATOM 2364 C C . GLU A 1 303 ? 3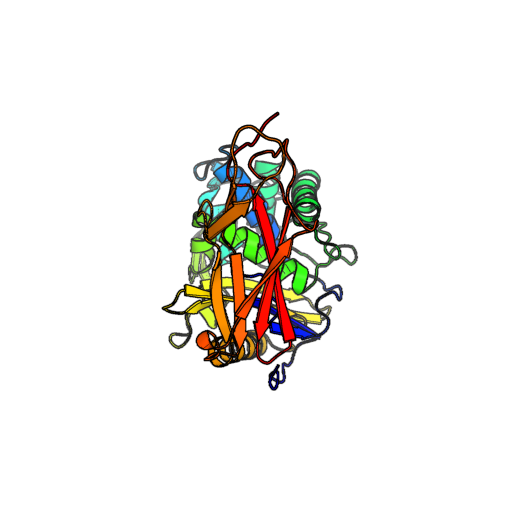3.549 59.171 55.701 1.00 60.89 332 GLU A C 1
ATOM 2365 O O . GLU A 1 303 ? 34.333 58.655 54.896 1.00 61.04 332 GLU A O 1
ATOM 2371 N N . LEU A 1 304 ? 33.856 60.215 56.456 1.00 60.55 333 LEU A N 1
ATOM 2372 C CA . LEU A 1 304 ? 35.198 60.678 56.423 1.00 60.15 333 LEU A CA 1
ATOM 2373 C C . LEU A 1 304 ? 35.952 59.436 56.782 1.00 59.98 333 LEU A C 1
ATOM 2374 O O . LEU A 1 304 ? 35.395 58.555 57.395 1.00 60.17 333 LEU A O 1
ATOM 2379 N N . ALA A 1 305 ? 37.184 59.306 56.320 1.00 60.43 334 ALA A N 1
ATOM 2380 C CA . ALA A 1 305 ? 37.986 58.179 56.729 1.00 60.00 334 ALA A CA 1
ATOM 2381 C C . ALA A 1 305 ? 38.375 58.361 58.212 1.00 60.41 334 ALA A C 1
ATOM 2382 O O . ALA A 1 305 ? 38.334 57.413 58.980 1.00 61.27 334 ALA A O 1
ATOM 2384 N N . ASP A 1 306 ? 38.732 59.566 58.630 1.00 59.99 335 ASP A N 1
ATOM 2385 C CA . ASP A 1 306 ? 38.987 59.782 60.032 1.00 60.35 335 ASP A CA 1
ATOM 2386 C C . ASP A 1 306 ? 37.916 60.659 60.649 1.00 59.93 335 ASP A C 1
ATOM 2387 O O . ASP A 1 306 ? 37.154 61.321 59.948 1.00 60.31 335 ASP A O 1
ATOM 2392 N N . LYS A 1 307 ? 37.848 60.660 61.972 1.00 58.66 336 LYS A N 1
ATOM 2393 C CA . LYS A 1 307 ? 36.793 61.378 62.653 1.00 57.53 336 LYS A CA 1
ATOM 2394 C C . LYS A 1 307 ? 36.826 62.857 62.353 1.00 55.62 336 LYS A C 1
ATOM 2395 O O . LYS A 1 307 ? 35.804 63.445 62.055 1.00 55.70 336 LYS A O 1
ATOM 2401 N N . ASN A 1 308 ? 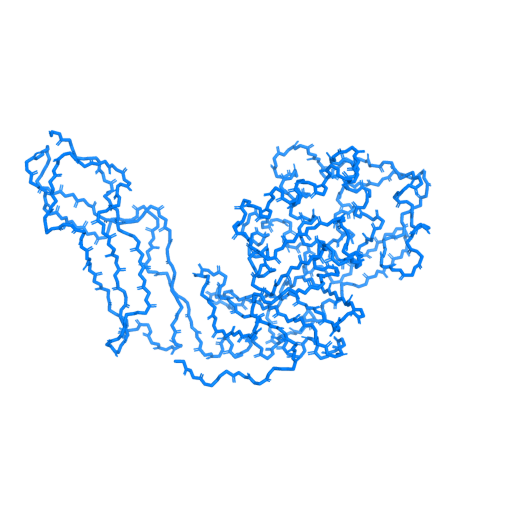37.990 63.471 62.449 1.00 52.79 337 ASN A N 1
ATOM 2402 C CA . ASN A 1 308 ? 38.078 64.880 62.138 1.00 51.04 337 ASN A CA 1
ATOM 2403 C C . ASN A 1 308 ? 39.238 64.999 61.186 1.00 48.66 337 ASN A C 1
ATOM 2404 O O . ASN A 1 308 ? 39.928 63.998 60.913 1.00 49.56 337 ASN A O 1
ATOM 2409 N N . LEU A 1 309 ? 39.460 66.186 60.658 1.00 43.70 338 LEU A N 1
ATOM 2410 C CA . LEU A 1 309 ? 40.530 66.324 59.695 1.00 40.84 338 LEU A CA 1
ATOM 2411 C C . LEU A 1 309 ? 41.653 67.056 60.390 1.00 37.92 338 LEU A C 1
ATOM 2412 O O . LEU A 1 309 ? 41.443 68.093 61.017 1.00 37.45 338 LEU A O 1
ATOM 2417 N N . GLN A 1 310 ? 42.849 66.544 60.244 1.00 36.09 339 GLN A N 1
ATOM 2418 C CA . GLN A 1 310 ? 44.026 67.279 60.689 1.00 35.02 339 GLN A CA 1
ATOM 2419 C C . GLN A 1 310 ? 44.979 67.722 59.572 1.00 34.18 339 GLN A C 1
ATOM 2420 O O . GLN A 1 310 ? 45.372 66.909 58.737 1.00 33.17 339 GLN A O 1
ATOM 2426 N N . ALA A 1 311 ? 45.372 68.986 59.595 1.00 34.78 340 ALA A N 1
ATOM 2427 C CA . ALA A 1 311 ? 46.425 69.528 58.694 1.00 37.50 340 ALA A CA 1
ATOM 2428 C C . ALA A 1 311 ? 47.710 68.720 58.844 1.00 39.41 340 ALA A C 1
ATOM 2429 O O . ALA A 1 311 ? 47.872 68.020 59.860 1.00 40.12 340 ALA A O 1
ATOM 2431 N N . PRO A 1 312 ? 48.606 68.713 57.812 1.00 41.30 341 PRO A N 1
ATOM 2432 C CA . PRO A 1 312 ? 48.513 69.345 56.491 1.00 41.43 341 PRO A CA 1
ATOM 2433 C C . PRO A 1 312 ? 47.489 68.618 55.616 1.00 40.34 341 PRO A C 1
ATOM 2434 O O . PRO A 1 312 ? 47.373 67.394 55.664 1.00 40.84 341 PRO A O 1
ATOM 2438 N N . LEU A 1 313 ? 46.749 69.375 54.828 1.00 41.26 342 LEU A N 1
ATOM 2439 C CA . LEU A 1 313 ? 45.861 68.806 53.789 1.00 41.03 342 LEU A CA 1
ATOM 2440 C C . LEU A 1 313 ? 46.221 69.273 52.341 1.00 41.08 342 LEU A C 1
ATOM 2441 O O . LEU A 1 313 ? 46.304 70.477 52.073 1.00 40.48 342 LEU A O 1
ATOM 2446 N N . ALA A 1 314 ? 46.343 68.322 51.417 1.00 41.29 343 ALA A N 1
ATOM 2447 C CA . ALA A 1 314 ? 46.672 68.607 49.990 1.00 42.35 343 ALA A CA 1
ATOM 2448 C C . ALA A 1 314 ? 45.405 68.697 49.096 1.00 42.64 343 ALA A C 1
ATOM 2449 O O . ALA A 1 314 ? 44.489 67.876 49.195 1.00 42.87 343 ALA A O 1
ATOM 2451 N N . LYS A 1 315 ? 45.333 69.722 48.254 1.00 43.95 344 LYS A N 1
ATOM 2452 C CA . LYS A 1 315 ? 44.247 69.853 47.284 1.00 44.02 344 LYS A CA 1
ATOM 2453 C C . LYS A 1 315 ? 44.142 68.571 46.450 1.00 43.22 344 LYS A C 1
ATOM 2454 O O . LYS A 1 315 ? 45.139 68.020 46.058 1.00 43.79 344 LYS A O 1
ATOM 2460 N N . GLY A 1 316 ? 42.930 68.046 46.271 1.00 42.89 345 GLY A N 1
ATOM 2461 C CA . GLY A 1 316 ? 42.709 66.745 45.618 1.00 40.97 345 GLY A CA 1
ATOM 2462 C C . GLY A 1 316 ? 42.731 65.538 46.525 1.00 41.66 345 GLY A C 1
ATOM 2463 O O . GLY A 1 316 ? 42.344 64.436 46.146 1.00 40.09 345 GLY A O 1
ATOM 2464 N N . GLN A 1 317 ? 43.188 65.724 47.752 1.00 41.93 346 GLN A N 1
ATOM 2465 C CA . GLN A 1 317 ? 43.316 64.594 48.652 1.00 42.21 346 GLN A CA 1
ATOM 2466 C C . GLN A 1 317 ? 41.979 63.917 48.946 1.00 41.93 346 GLN A C 1
ATOM 2467 O O . GLN A 1 317 ? 40.983 64.584 49.210 1.00 42.10 346 GLN A O 1
ATOM 2473 N N . VAL A 1 318 ? 41.960 62.590 48.884 1.00 41.74 347 VAL A N 1
ATOM 2474 C CA . VAL A 1 318 ? 40.783 61.839 49.240 1.00 42.52 347 VAL A CA 1
ATOM 2475 C C . VAL A 1 318 ? 40.723 61.582 50.744 1.00 43.92 347 VAL A C 1
ATOM 2476 O O . VAL A 1 318 ? 41.530 60.828 51.281 1.00 45.14 347 VAL A O 1
ATOM 2480 N N . ILE A 1 319 ? 39.729 62.148 51.411 1.00 44.28 348 ILE A N 1
ATOM 2481 C CA . ILE A 1 319 ? 39.615 62.051 52.838 1.00 44.08 348 ILE A CA 1
ATOM 2482 C C . ILE A 1 319 ? 38.358 61.270 53.210 1.00 45.49 348 ILE A C 1
ATOM 2483 O O . ILE A 1 319 ? 38.001 61.160 54.383 1.00 45.31 348 ILE A O 1
ATOM 2488 N N . GLY A 1 320 ? 37.668 60.698 52.228 1.00 46.60 349 GLY A N 1
ATOM 2489 C CA . GLY A 1 320 ? 36.417 59.979 52.561 1.00 47.32 349 GLY A CA 1
ATOM 2490 C C . GLY A 1 320 ? 35.560 59.659 51.347 1.00 47.94 349 GLY A C 1
ATOM 2491 O O . GLY A 1 320 ? 36.038 59.669 50.225 1.00 47.93 349 GLY A O 1
ATOM 2492 N N . LYS A 1 321 ? 34.283 59.427 51.587 1.00 48.89 350 LYS A N 1
ATOM 2493 C CA . LYS A 1 321 ? 33.370 58.913 50.595 1.00 50.04 350 LYS A CA 1
ATOM 2494 C C . LYS A 1 321 ? 31.994 59.583 50.738 1.00 49.64 350 LYS A C 1
ATOM 2495 O O . LYS A 1 321 ? 31.580 59.933 51.844 1.00 49.84 350 LYS A O 1
ATOM 2501 N N . VAL A 1 322 ? 31.294 59.794 49.633 1.00 48.89 351 VAL A N 1
ATOM 2502 C CA . VAL A 1 322 ? 29.879 60.108 49.720 1.00 48.45 351 VAL A CA 1
ATOM 2503 C C . VAL A 1 322 ? 29.146 58.819 49.487 1.00 48.90 351 VAL A C 1
ATOM 2504 O O . VAL A 1 322 ? 29.440 58.098 48.537 1.00 49.41 351 VAL A O 1
ATOM 2508 N N . VAL A 1 323 ? 28.208 58.491 50.360 1.00 48.98 352 VAL A N 1
ATOM 2509 C CA . VAL A 1 323 ? 27.500 57.240 50.205 1.00 49.06 352 VAL A CA 1
ATOM 2510 C C . VAL A 1 323 ? 26.040 57.525 49.938 1.00 49.57 352 VAL A C 1
ATOM 2511 O O . VAL A 1 323 ? 25.441 58.342 50.638 1.00 49.54 352 VAL A O 1
ATOM 2515 N N . TYR A 1 324 ? 25.488 56.874 48.907 1.00 49.75 353 TYR A N 1
ATOM 2516 C CA . TYR A 1 324 ? 24.104 57.104 48.436 1.00 50.20 353 TYR A CA 1
ATOM 2517 C C . TYR A 1 324 ? 23.162 55.950 48.844 1.00 51.57 353 TYR A C 1
ATOM 2518 O O . TYR A 1 324 ? 23.442 54.774 48.579 1.00 51.84 353 TYR A O 1
ATOM 2527 N N . ALA A 1 325 ? 22.061 56.270 49.520 1.00 52.81 354 ALA A N 1
ATOM 2528 C CA . ALA A 1 325 ? 21.192 55.211 49.981 1.00 53.57 354 ALA A CA 1
ATOM 2529 C C . ALA A 1 325 ? 19.850 55.474 49.377 1.00 54.49 354 ALA A C 1
ATOM 2530 O O . ALA A 1 325 ? 19.497 56.619 49.107 1.00 54.30 354 ALA A O 1
ATOM 2532 N N . LEU A 1 326 ? 19.142 54.382 49.113 1.00 55.84 355 LEU A N 1
ATOM 2533 C CA . LEU A 1 326 ? 17.774 54.399 48.628 1.00 56.92 355 LEU A CA 1
ATOM 2534 C C . LEU A 1 326 ? 17.074 53.344 49.468 1.00 58.06 355 LEU A C 1
ATOM 2535 O O . LEU A 1 326 ? 17.603 52.215 49.642 1.00 57.93 355 LEU A O 1
ATOM 2540 N N . ASP A 1 327 ? 15.933 53.736 50.033 1.00 59.10 356 ASP A N 1
ATOM 2541 C CA . ASP A 1 327 ? 15.092 52.829 50.791 1.00 60.62 356 ASP A CA 1
ATOM 2542 C C . ASP A 1 327 ? 15.896 51.963 51.737 1.00 60.72 356 ASP A C 1
ATOM 2543 O O . ASP A 1 327 ? 15.680 50.748 51.810 1.00 61.15 356 ASP A O 1
ATOM 2548 N N . GLY A 1 328 ? 16.845 52.580 52.439 1.00 61.33 357 GLY A N 1
ATOM 2549 C CA . GLY A 1 328 ? 17.662 51.868 53.420 1.00 60.88 357 GLY A CA 1
ATOM 2550 C C . GLY A 1 328 ? 18.820 51.031 52.901 1.00 60.97 357 GLY A C 1
ATOM 2551 O O . GLY A 1 328 ? 19.479 50.348 53.682 1.00 61.67 357 GLY A O 1
ATOM 2552 N N . LYS A 1 329 ? 19.099 51.030 51.605 1.00 60.58 358 LYS A N 1
ATOM 2553 C CA . LYS A 1 329 ? 20.318 50.334 51.196 1.00 59.71 358 LYS A CA 1
ATOM 2554 C C . LYS A 1 329 ? 21.290 51.217 50.438 1.00 58.82 358 LYS A C 1
ATOM 2555 O O . LYS A 1 329 ? 20.911 52.170 49.730 1.00 59.18 358 LYS A O 1
ATOM 2561 N N . ASP A 1 330 ? 22.559 50.889 50.598 1.00 57.81 359 ASP A N 1
ATOM 2562 C CA . ASP A 1 330 ? 23.611 51.710 50.044 1.00 56.42 359 ASP A CA 1
ATOM 2563 C C . ASP A 1 330 ? 23.887 51.331 48.625 1.00 55.79 359 ASP A C 1
ATOM 2564 O O . ASP A 1 330 ? 24.423 50.266 48.339 1.00 56.39 359 ASP A O 1
ATOM 2569 N N . ILE A 1 331 ? 23.497 52.208 47.720 1.00 54.82 360 ILE A N 1
ATOM 2570 C CA . ILE A 1 331 ? 23.400 51.791 46.359 1.00 53.83 360 ILE A CA 1
ATOM 2571 C C . ILE A 1 331 ? 24.614 52.160 45.530 1.00 53.86 360 ILE A C 1
ATOM 2572 O O . ILE A 1 331 ? 24.925 51.469 44.561 1.00 53.87 360 ILE A O 1
ATOM 2577 N N . ALA A 1 332 ? 25.336 53.194 45.957 1.00 52.76 361 ALA A N 1
ATOM 2578 C CA . ALA A 1 332 ? 26.392 53.817 45.151 1.00 51.75 361 ALA A CA 1
ATOM 2579 C C . ALA A 1 332 ? 27.202 54.794 46.007 1.00 51.31 361 ALA A C 1
ATOM 2580 O O . ALA A 1 332 ? 26.634 55.507 46.825 1.00 51.52 361 ALA A O 1
ATOM 2582 N N . SER A 1 333 ? 28.507 54.878 45.767 1.00 50.67 362 SER A N 1
ATOM 2583 C CA . SER A 1 333 ? 29.383 55.762 46.529 1.00 49.36 362 SER A CA 1
ATOM 2584 C C . SER A 1 333 ? 30.371 56.457 45.593 1.00 48.68 362 SER A C 1
ATOM 2585 O O . SER A 1 333 ? 30.362 56.210 44.404 1.00 49.92 362 SER A O 1
ATOM 2588 N N . ALA A 1 334 ? 31.225 57.323 46.121 1.00 47.34 363 ALA A N 1
ATOM 2589 C CA . ALA A 1 334 ? 32.162 58.087 45.319 1.00 45.50 363 ALA A CA 1
ATOM 2590 C C . ALA A 1 334 ? 33.077 58.859 46.254 1.00 45.03 363 ALA A C 1
ATOM 2591 O O . ALA A 1 334 ? 32.635 59.338 47.289 1.00 45.36 363 ALA A O 1
ATOM 2593 N N . ASN A 1 335 ? 34.331 59.027 45.870 1.00 42.81 364 ASN A N 1
ATOM 2594 C CA . ASN A 1 335 ? 35.285 59.693 46.711 1.00 42.41 364 ASN A CA 1
ATOM 2595 C C . ASN A 1 335 ? 34.932 61.126 47.005 1.00 40.55 364 ASN A C 1
ATOM 2596 O O . ASN A 1 335 ? 34.273 61.772 46.235 1.00 39.70 364 ASN A O 1
ATOM 2601 N N . LEU A 1 336 ? 35.393 61.599 48.152 1.00 39.50 365 LEU A N 1
ATOM 2602 C CA . LEU A 1 336 ? 35.228 62.993 48.545 1.00 37.34 365 LEU A CA 1
ATOM 2603 C C . LEU A 1 336 ? 36.618 63.531 48.752 1.00 35.95 365 LEU A C 1
ATOM 2604 O O . LEU A 1 336 ? 37.434 62.900 49.415 1.00 35.21 365 LEU A O 1
ATOM 2609 N N . GLN A 1 337 ? 36.893 64.699 48.211 1.00 35.30 366 GLN A N 1
ATOM 2610 C CA . GLN A 1 337 ? 38.234 65.223 48.283 1.00 36.04 366 GLN A CA 1
ATOM 2611 C C . GLN A 1 337 ? 38.291 66.595 48.899 1.00 35.80 366 GLN A C 1
ATOM 2612 O O . GLN A 1 337 ? 37.314 67.353 48.925 1.00 34.83 366 GLN A O 1
ATOM 2618 N N . VAL A 1 338 ? 39.478 66.912 49.389 1.00 35.85 367 VAL A N 1
ATOM 2619 C CA . VAL A 1 338 ? 39.777 68.235 49.876 1.00 37.40 367 VAL A CA 1
ATOM 2620 C C . VAL A 1 338 ? 39.972 69.125 48.613 1.00 38.01 367 VAL A C 1
ATOM 2621 O O . VAL A 1 338 ? 40.609 68.709 47.643 1.00 36.97 367 VAL A O 1
ATOM 2625 N N . MET A 1 339 ? 39.428 70.329 48.623 1.00 39.57 368 MET A N 1
ATOM 2626 C CA . MET A 1 339 ? 39.355 71.164 47.420 1.00 42.20 368 MET A CA 1
ATOM 2627 C C . MET A 1 339 ? 40.419 72.255 47.403 1.00 44.88 368 MET A C 1
ATOM 2628 O O . MET A 1 339 ? 40.789 72.744 46.335 1.00 45.32 368 MET A O 1
ATOM 2633 N N . ASN A 1 340 ? 40.874 72.671 48.592 1.00 46.51 369 ASN A N 1
ATOM 2634 C CA . ASN A 1 340 ? 41.988 73.619 48.694 1.00 47.73 369 ASN A CA 1
ATOM 2635 C C . ASN A 1 340 ? 43.092 73.085 49.630 1.00 47.75 369 ASN A C 1
ATOM 2636 O O . ASN A 1 340 ? 42.810 72.229 50.511 1.00 47.26 369 ASN A O 1
ATOM 2641 N N . ASP A 1 341 ? 44.344 73.523 49.427 1.00 47.39 370 ASP A N 1
ATOM 2642 C CA . ASP A 1 341 ? 45.456 73.113 50.309 1.00 47.51 370 ASP A CA 1
ATOM 2643 C C . ASP A 1 341 ? 45.231 73.673 51.744 1.00 47.60 370 ASP A C 1
ATOM 2644 O O . ASP A 1 341 ? 44.734 74.795 51.877 1.00 47.05 370 ASP A O 1
ATOM 2649 N N . VAL A 1 342 ? 45.556 72.876 52.778 1.00 47.07 371 VAL A N 1
ATOM 2650 C CA . VAL A 1 342 ? 45.690 73.365 54.169 1.00 47.31 371 VAL A CA 1
ATOM 2651 C C . VAL A 1 342 ? 47.064 72.926 54.760 1.00 48.11 371 VAL A C 1
ATOM 2652 O O . VAL A 1 342 ? 47.341 71.731 54.998 1.00 46.52 371 VAL A O 1
ATOM 2656 N N . GLY A 1 343 ? 47.945 73.897 54.960 1.00 48.55 372 GLY A N 1
ATOM 2657 C CA . GLY A 1 343 ? 49.268 73.546 55.428 1.00 51.32 372 GLY A CA 1
ATOM 2658 C C . GLY A 1 343 ? 49.381 73.587 56.950 1.00 52.77 372 GLY A C 1
ATOM 2659 O O . GLY A 1 343 ? 48.387 73.720 57.686 1.00 51.09 372 GLY A O 1
ATOM 2660 N N . GLU A 1 344 ? 50.634 73.515 57.378 1.00 55.03 373 GLU A N 1
ATOM 2661 C CA . GLU A 1 344 ? 51.061 73.682 58.768 1.00 57.07 373 GLU A CA 1
ATOM 2662 C C . GLU A 1 344 ? 50.960 72.258 59.288 1.00 57.65 373 GLU A C 1
ATOM 2663 O O . GLU A 1 344 ? 51.895 71.662 59.841 1.00 58.27 373 GLU A O 1
#

Solvent-accessible surface area: 16103 Å² total; per-residue (Å²): 118,88,112,69,31,153,12,71,15,85,0,17,0,0,12,0,30,44,37,38,41,63,22,17,42,75,61,32,62,79,125,11,51,1,6,20,0,0,3,0,0,0,0,10,4,0,3,12,9,41,131,100,40,147,12,102,67,112,37,105,13,86,1,32,121,58,3,53,5,156,63,27,115,141,54,48,28,2,69,1,67,65,126,53,102,4,21,0,28,45,0,2,68,0,0,3,5,11,15,0,16,0,0,0,12,2,0,0,58,66,44,32,62,61,33,96,85,0,9,109,36,0,21,108,14,5,132,112,21,62,14,170,13,11,45,3,48,20,2,25,3,131,51,38,113,94,2,47,0,0,0,76,4,0,0,45,0,0,6,50,0,16,118,34,6,83,121,15,14,127,31,1,41,52,86,62,19,77,40,63,195,71,139,42,51,12,155,1,23,9,15,118,37,202,106,16,90,13,38,0,5,7,15,4,124,9,125,108,22,19,67,3,0,0,0,0,0,34,35,118,101,114,14,32,0,0,0,0,0,0,5,0,91,75,118,142,17,15,38,80,8,0,47,88,0,0,82,31,0,34,63,46,23,37,29,38,98,30,10,88,48,44,106,76,60,27,105,36,152,7,73,167,17,79,108,117,34,4,69,0,0,8,76,154,55,53,48,4,28,1,52,107,64,71,87,108,87,28,105,64,96,74,74,46,85,101,194,83,8,112,8,101,9,58,123,25,70,80,10,8,84,3,16,10,0,16,112,66,153,67,68,30,46,10,66,0,33,0,8,58,87,2,27,157

Nearest PDB structures (foldseek):
  3a3j-assembly1_A  TM=1.003E+00  e=9.223E-77  Haemophilus influenzae
  3bec-assembly1_A  TM=9.727E-01  e=1.077E-51  unclassified
  4drt-assembly1_A  TM=9.568E-01  e=2.994E-48  synthetic construct
  1nzu-assembly1_A  TM=9.461E-01  e=2.094E-48  Escherichia coli
  5tr7-assembly2_B  TM=9.915E-01  e=1.240E-37  Vibrio cholerae O1 biovar El Tor str. N16961

Organism: Haemophilus influenzae (strain ATCC 51907 / DSM 11121 / KW20 / Rd) (NCBI:txid71421)

CATH classification: 3.40.710.10 (+1 more: 2.60.410.10)